Protein AF-0000000070464777 (afdb_homodimer)

InterPro domains:
  IPR001054 Adenylyl cycla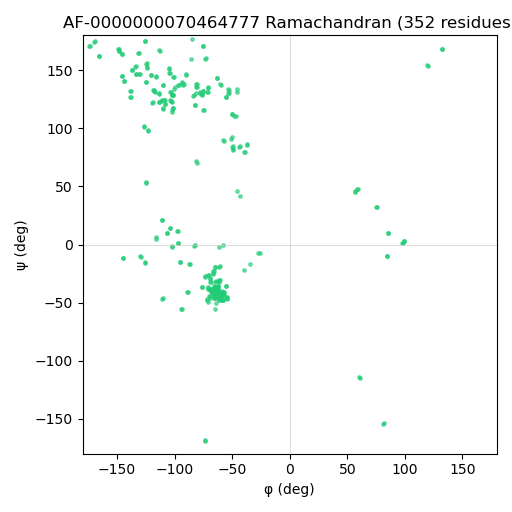se class-3/4/guanylyl cyclase [PF00211] (2-158)
  IPR001054 Adenylyl cyclase class-3/4/guanylyl cyclase [PS50125] (1-113)
  IPR001054 Adenylyl cyclase class-3/4/guanylyl cyclase [SM00044] (1-150)
  IPR001054 Adenylyl cyclase class-3/4/guanylyl cyclase [cd07302] (1-157)
  IPR018297 Adenylyl cyclase class-4/guanylyl cyclase, conserved site [PS00452] (90-113)
  IPR029787 Nucleotide cyclase [G3DSA:3.30.70.1230] (1-161)
  IPR029787 Nucleotide cyclase [SSF55073] (2-156)
  IPR050401 Cyclic nucleotide synthase [PTHR11920] (1-159)

Structure (mmCIF, N/CA/C/O backbone):
data_AF-0000000070464777-model_v1
#
loop_
_entity.id
_entity.type
_entity.pdbx_description
1 polymer 'Guanylate cyclase domain-containing protein'
#
loop_
_atom_site.group_PDB
_atom_site.id
_atom_site.type_symbol
_atom_site.label_atom_id
_atom_site.label_alt_id
_atom_site.label_comp_id
_atom_site.label_asym_id
_atom_site.label_entity_id
_atom_site.label_seq_id
_atom_site.pdbx_PDB_ins_code
_atom_site.Cartn_x
_atom_site.Cartn_y
_atom_site.Cartn_z
_atom_site.occupancy
_atom_site.B_iso_or_equiv
_atom_site.auth_seq_id
_atom_site.auth_comp_id
_atom_site.auth_asym_id
_atom_site.auth_atom_id
_atom_site.pdbx_PDB_model_num
ATOM 1 N N . MET A 1 1 ? 23.359 -1.418 -5.762 1 71.75 1 MET A N 1
ATOM 2 C CA . MET A 1 1 ? 22.484 -0.842 -6.781 1 71.75 1 MET A CA 1
ATOM 3 C C . MET A 1 1 ? 21.953 0.516 -6.336 1 71.75 1 MET A C 1
ATOM 5 O O . MET A 1 1 ? 21.547 0.683 -5.18 1 71.75 1 MET A O 1
ATOM 9 N N . THR A 1 2 ? 22.016 1.496 -7.207 1 77.44 2 THR A N 1
ATOM 10 C CA . THR A 1 2 ? 21.484 2.816 -6.906 1 77.44 2 THR A CA 1
ATOM 11 C C . THR A 1 2 ? 19.953 2.793 -6.93 1 77.44 2 THR A C 1
ATOM 13 O O . THR A 1 2 ? 19.359 1.883 -7.496 1 77.44 2 THR A O 1
ATOM 16 N N . PRO A 1 3 ? 19.25 3.721 -6.328 1 76.88 3 PRO A N 1
ATOM 17 C CA . PRO A 1 3 ? 17.797 3.777 -6.387 1 76.88 3 PRO A CA 1
ATOM 18 C C . PRO A 1 3 ? 17.266 3.805 -7.816 1 76.88 3 PRO A C 1
ATOM 20 O O . PRO A 1 3 ? 16.234 3.174 -8.117 1 76.88 3 PRO A O 1
ATOM 23 N N . ASN A 1 4 ? 18 4.461 -8.617 1 80.19 4 ASN A N 1
ATOM 24 C CA . ASN A 1 4 ? 17.594 4.527 -10.016 1 80.19 4 ASN A CA 1
ATOM 25 C C . ASN A 1 4 ? 17.703 3.162 -10.695 1 80.19 4 ASN A C 1
ATOM 27 O O . ASN A 1 4 ? 16.812 2.787 -11.477 1 80.19 4 ASN A O 1
ATOM 31 N N . GLU A 1 5 ? 18.734 2.473 -10.406 1 82.94 5 GLU A N 1
ATOM 32 C CA . GLU A 1 5 ? 18.922 1.134 -10.961 1 82.94 5 GLU A CA 1
ATOM 33 C C . GLU A 1 5 ? 17.844 0.179 -10.453 1 82.94 5 GLU A C 1
ATOM 35 O O . GLU A 1 5 ? 17.359 -0.667 -11.211 1 82.94 5 GLU A O 1
ATOM 40 N N . LEU A 1 6 ? 17.5 0.372 -9.273 1 82.31 6 LEU A N 1
ATOM 41 C CA . LEU A 1 6 ? 16.469 -0.466 -8.664 1 82.31 6 LEU A CA 1
ATOM 42 C C . LEU A 1 6 ? 15.117 -0.235 -9.328 1 82.31 6 LEU A C 1
ATOM 44 O O . LEU A 1 6 ? 14.398 -1.189 -9.617 1 82.31 6 LEU A O 1
ATOM 48 N N . ILE A 1 7 ? 14.836 1.004 -9.625 1 85.25 7 ILE A N 1
ATOM 49 C CA . ILE A 1 7 ? 13.547 1.348 -10.227 1 85.25 7 ILE A CA 1
ATOM 50 C C . ILE A 1 7 ? 13.477 0.781 -11.641 1 85.25 7 ILE A C 1
ATOM 52 O O . ILE A 1 7 ? 12.422 0.297 -12.07 1 85.25 7 ILE A O 1
ATOM 56 N N . LEU A 1 8 ? 14.617 0.869 -12.359 1 87.81 8 LEU A N 1
ATOM 57 C CA . LEU A 1 8 ? 14.656 0.323 -13.711 1 87.81 8 LEU A CA 1
ATOM 58 C C . LEU A 1 8 ? 14.445 -1.187 -13.695 1 87.81 8 LEU A C 1
ATOM 60 O O . LEU A 1 8 ? 13.719 -1.726 -14.523 1 87.81 8 LEU A O 1
ATOM 64 N N . MET A 1 9 ? 15.094 -1.783 -12.766 1 90.31 9 MET A N 1
ATOM 65 C CA . MET A 1 9 ? 14.938 -3.229 -12.625 1 90.31 9 MET A CA 1
ATOM 66 C C . MET A 1 9 ? 13.5 -3.59 -12.258 1 90.31 9 MET A C 1
ATOM 68 O O . MET A 1 9 ? 12.914 -4.496 -12.852 1 90.31 9 MET A O 1
ATOM 72 N N . LEU A 1 10 ? 12.969 -2.863 -11.359 1 91.06 10 LEU A N 1
ATOM 73 C CA . LEU A 1 10 ? 11.578 -3.084 -10.961 1 91.06 10 LEU A CA 1
ATOM 74 C C . LEU A 1 10 ? 10.633 -2.867 -12.141 1 91.06 10 LEU A C 1
ATOM 76 O O . LEU A 1 10 ? 9.695 -3.643 -12.344 1 91.06 10 LEU A O 1
ATOM 80 N N . GLY A 1 11 ? 10.922 -1.846 -12.844 1 91.75 11 GLY A N 1
ATOM 81 C CA . GLY A 1 11 ? 10.125 -1.579 -14.031 1 91.75 11 GLY A CA 1
ATOM 82 C C . GLY A 1 11 ? 10.133 -2.725 -15.023 1 91.75 11 GLY A C 1
ATOM 83 O O . GLY A 1 11 ? 9.086 -3.086 -15.57 1 91.75 11 GLY A O 1
ATOM 84 N N . ASP A 1 12 ? 11.273 -3.295 -15.211 1 92.12 12 ASP A N 1
ATOM 85 C CA . ASP A 1 12 ? 11.422 -4.43 -16.109 1 92.12 12 ASP A CA 1
ATOM 86 C C . ASP A 1 12 ? 10.617 -5.633 -15.625 1 92.12 12 ASP A C 1
ATOM 88 O O . ASP A 1 12 ? 9.945 -6.301 -16.406 1 92.12 12 ASP A O 1
ATOM 92 N N . ILE A 1 13 ? 10.719 -5.832 -14.43 1 94.06 13 ILE A N 1
ATOM 93 C CA . ILE A 1 13 ? 10.039 -6.965 -13.82 1 94.06 13 ILE A CA 1
ATOM 94 C C . ILE A 1 13 ? 8.523 -6.773 -13.914 1 94.06 13 ILE A C 1
ATOM 96 O O . ILE A 1 13 ? 7.805 -7.664 -14.367 1 94.06 13 ILE A O 1
ATOM 100 N N . VAL A 1 14 ? 8.078 -5.609 -13.586 1 94.62 14 VAL A N 1
ATOM 101 C CA . VAL A 1 14 ? 6.652 -5.316 -13.625 1 94.62 14 VAL A CA 1
ATOM 102 C C . VAL A 1 14 ? 6.152 -5.395 -15.07 1 94.62 14 VAL A C 1
ATOM 104 O O . VAL A 1 14 ? 5.055 -5.895 -15.32 1 94.62 14 VAL A O 1
ATOM 107 N N . HIS A 1 15 ? 6.922 -4.98 -15.945 1 93.94 15 HIS A N 1
ATOM 108 C CA . HIS A 1 15 ? 6.582 -5.066 -17.359 1 93.94 15 HIS A CA 1
ATOM 109 C C . HIS A 1 15 ? 6.312 -6.508 -17.781 1 93.94 15 HIS A C 1
ATOM 111 O O . HIS A 1 15 ? 5.332 -6.785 -18.469 1 93.94 15 HIS A O 1
ATOM 117 N N . ASN A 1 16 ? 7.094 -7.324 -17.344 1 94.25 16 ASN A N 1
ATOM 118 C CA . ASN A 1 16 ? 6.957 -8.727 -17.734 1 94.25 16 ASN A CA 1
ATOM 119 C C . ASN A 1 16 ? 5.801 -9.398 -17 1 94.25 16 ASN A C 1
ATOM 121 O O . ASN A 1 16 ? 5.125 -10.266 -17.547 1 94.25 16 ASN A O 1
ATOM 125 N N . PHE A 1 17 ? 5.625 -9.016 -15.734 1 96 17 PHE A N 1
ATOM 126 C CA . PHE A 1 17 ? 4.438 -9.492 -15.039 1 96 17 PHE A CA 1
ATOM 127 C C . PHE A 1 17 ? 3.172 -9.07 -15.766 1 96 17 PHE A C 1
ATOM 129 O O . PHE A 1 17 ? 2.256 -9.875 -15.953 1 96 17 PHE A O 1
ATOM 136 N N . ASP A 1 18 ? 3.184 -7.852 -16.203 1 95.12 18 ASP A N 1
ATOM 137 C CA . ASP A 1 18 ? 2.039 -7.316 -16.922 1 95.12 18 ASP A CA 1
ATOM 138 C C . ASP A 1 18 ? 1.759 -8.133 -18.188 1 95.12 18 ASP A C 1
ATOM 140 O O . ASP A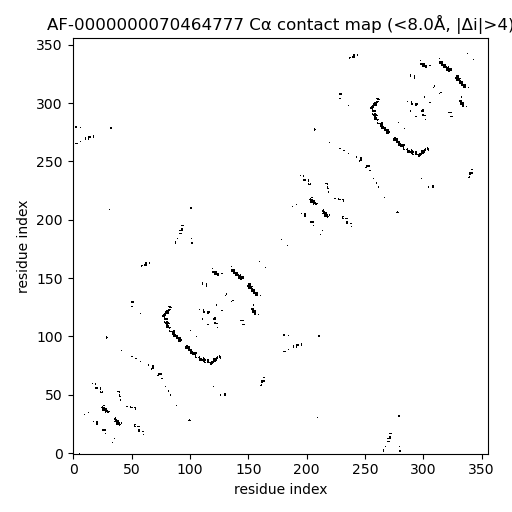 1 18 ? 0.602 -8.422 -18.5 1 95.12 18 ASP A O 1
ATOM 144 N N . LYS A 1 19 ? 2.717 -8.523 -18.844 1 94.06 19 LYS A N 1
ATOM 145 C CA . LYS A 1 19 ? 2.553 -9.336 -20.047 1 94.06 19 LYS A CA 1
ATOM 146 C C . LYS A 1 19 ? 1.921 -10.688 -19.703 1 94.06 19 LYS A C 1
ATOM 148 O O . LYS A 1 19 ? 1.051 -11.172 -20.438 1 94.06 19 LYS A O 1
ATOM 153 N N . LEU A 1 20 ? 2.32 -11.227 -18.594 1 94.75 20 LEU A N 1
ATOM 154 C CA . LEU A 1 20 ? 1.855 -12.547 -18.188 1 94.75 20 LEU A CA 1
ATOM 155 C C . LEU A 1 20 ? 0.385 -12.5 -17.781 1 94.75 20 LEU A C 1
ATOM 157 O O . LEU A 1 20 ? -0.299 -13.531 -17.797 1 94.75 20 LEU A O 1
ATOM 161 N N . THR A 1 21 ? -0.085 -11.297 -17.328 1 94.81 21 THR A N 1
ATOM 162 C CA . THR A 1 21 ? -1.466 -11.18 -16.875 1 94.81 21 THR A CA 1
ATOM 163 C C . THR A 1 21 ? -2.438 -11.516 -18.016 1 94.81 21 THR A C 1
ATOM 165 O O . THR A 1 21 ? -3.535 -12.016 -17.766 1 94.81 21 THR A O 1
ATOM 168 N N . GLU A 1 22 ? -2.066 -11.258 -19.188 1 93.06 22 GLU A N 1
ATOM 169 C CA . GLU A 1 22 ? -2.941 -11.5 -20.328 1 93.06 22 GLU A CA 1
ATOM 170 C C . GLU A 1 22 ? -3.188 -12.992 -20.531 1 93.06 22 GLU A C 1
ATOM 172 O O . GLU A 1 22 ? -4.305 -13.406 -20.844 1 93.06 22 GLU A O 1
ATOM 177 N N . LYS A 1 23 ? -2.189 -13.773 -20.312 1 94.06 23 LYS A N 1
ATOM 178 C CA . LYS A 1 23 ? -2.262 -15.219 -20.5 1 94.06 23 LYS A CA 1
ATOM 179 C C . LYS A 1 23 ? -3.248 -15.852 -19.531 1 94.06 23 LYS A C 1
ATOM 181 O O . LYS A 1 23 ? -3.953 -16.797 -19.891 1 94.06 23 LYS A O 1
ATOM 186 N N . TYR A 1 24 ? -3.381 -15.25 -18.312 1 94.31 24 TYR A N 1
ATOM 187 C CA . TYR A 1 24 ? -4.148 -15.906 -17.266 1 94.31 24 TYR A CA 1
ATOM 188 C C . TYR A 1 24 ? -5.375 -15.086 -16.891 1 94.31 24 TYR A C 1
ATOM 190 O O . TYR A 1 24 ? -6.07 -15.398 -15.922 1 94.31 24 TYR A O 1
ATOM 198 N N . PHE A 1 25 ? -5.609 -14.023 -17.594 1 92.94 25 PHE A N 1
ATOM 199 C CA . PHE A 1 25 ? -6.75 -13.156 -17.344 1 92.94 25 PHE A CA 1
ATOM 200 C C . PHE A 1 25 ? -6.707 -12.602 -15.93 1 92.94 25 PHE A C 1
ATOM 202 O O . PHE A 1 25 ? -7.695 -12.68 -15.203 1 92.94 25 PHE A O 1
ATOM 209 N N . ILE A 1 26 ? -5.551 -12.125 -15.609 1 94.5 26 ILE A N 1
ATOM 210 C CA . ILE A 1 26 ? -5.293 -11.469 -14.336 1 94.5 26 ILE A CA 1
ATOM 211 C C . ILE A 1 26 ? -5.391 -9.953 -14.5 1 94.5 26 ILE A C 1
ATOM 213 O O . ILE A 1 26 ? -4.941 -9.406 -15.508 1 94.5 26 ILE A O 1
ATOM 217 N N . ASP A 1 27 ? -6.012 -9.297 -13.562 1 93.12 27 ASP A N 1
ATOM 218 C CA . ASP A 1 27 ? -6.062 -7.84 -13.547 1 93.12 27 ASP A CA 1
ATOM 219 C C . ASP A 1 27 ? -5.059 -7.266 -12.555 1 93.12 27 ASP A C 1
ATOM 221 O O . ASP A 1 27 ? -5.145 -7.531 -11.352 1 93.12 27 ASP A O 1
ATOM 225 N N . LYS A 1 28 ? -4.152 -6.531 -13.117 1 94.88 28 LYS A N 1
ATOM 226 C CA . LYS A 1 28 ? -3.289 -5.789 -12.203 1 94.88 28 LYS A CA 1
ATOM 227 C C . LYS A 1 28 ? -4.047 -4.648 -11.539 1 94.88 28 LYS A C 1
ATOM 229 O O . LYS A 1 28 ? -4.734 -3.875 -12.211 1 94.88 28 LYS A O 1
ATOM 234 N N . ILE A 1 29 ? -3.932 -4.566 -10.297 1 93.94 29 ILE A N 1
ATOM 235 C CA . ILE A 1 29 ? -4.594 -3.484 -9.578 1 93.94 29 ILE A CA 1
ATOM 236 C C . ILE A 1 29 ? -3.627 -2.318 -9.391 1 93.94 29 ILE A C 1
ATOM 238 O O . ILE A 1 29 ? -3.924 -1.188 -9.781 1 93.94 29 ILE A O 1
ATOM 242 N N . LYS A 1 30 ? -2.459 -2.602 -8.789 1 93.44 30 LYS A N 1
ATOM 243 C CA . LYS A 1 30 ? -1.426 -1.586 -8.609 1 93.44 30 LYS A CA 1
ATOM 244 C C . LYS A 1 30 ? -0.15 -2.195 -8.031 1 93.44 30 LYS A C 1
ATOM 246 O O . LYS A 1 30 ? -0.131 -3.369 -7.656 1 93.44 30 LYS A O 1
ATOM 251 N N . THR A 1 31 ? 0.882 -1.382 -8.016 1 93 31 THR A N 1
ATOM 252 C CA . THR A 1 31 ? 2.08 -1.713 -7.254 1 93 31 THR A CA 1
ATOM 253 C C . THR A 1 31 ? 2.109 -0.945 -5.934 1 93 31 THR A C 1
ATOM 255 O O . THR A 1 31 ? 1.633 0.19 -5.859 1 93 31 THR A O 1
ATOM 258 N N . ILE A 1 32 ? 2.588 -1.556 -4.938 1 91.12 32 ILE A N 1
ATOM 259 C CA . ILE A 1 32 ? 2.797 -0.946 -3.631 1 91.12 32 ILE A CA 1
ATOM 260 C C . ILE A 1 32 ? 4.246 -1.15 -3.191 1 91.12 32 ILE A C 1
ATOM 262 O O . ILE A 1 32 ? 4.598 -2.209 -2.67 1 91.12 32 ILE A O 1
ATOM 266 N N . GLY A 1 33 ? 5.055 -0.111 -3.338 1 85.81 33 GLY A N 1
ATOM 267 C CA . GLY A 1 33 ? 6.48 -0.354 -3.205 1 85.81 33 GLY A CA 1
ATOM 268 C C . GLY A 1 33 ? 7.016 -1.34 -4.227 1 85.81 33 GLY A C 1
ATOM 269 O O . GLY A 1 33 ? 6.906 -1.113 -5.434 1 85.81 33 GLY A O 1
ATOM 270 N N . ASP A 1 34 ? 7.438 -2.428 -3.658 1 89.25 34 ASP A N 1
ATOM 271 C CA . ASP A 1 34 ? 7.969 -3.455 -4.551 1 89.25 34 ASP A CA 1
ATOM 272 C C . ASP A 1 34 ? 6.996 -4.621 -4.688 1 89.25 34 ASP A C 1
ATOM 274 O O . ASP A 1 34 ? 7.328 -5.648 -5.285 1 89.25 34 ASP A O 1
ATOM 278 N N . ALA A 1 35 ? 5.852 -4.395 -4.176 1 93.62 35 ALA A N 1
ATOM 279 C CA . ALA A 1 35 ? 4.848 -5.453 -4.25 1 93.62 35 ALA A CA 1
ATOM 280 C C . ALA A 1 35 ? 3.959 -5.277 -5.48 1 93.62 35 ALA A C 1
ATOM 282 O O . ALA A 1 35 ? 3.594 -4.152 -5.836 1 93.62 35 ALA A O 1
ATOM 283 N N . TYR A 1 36 ? 3.609 -6.348 -6.176 1 95.94 36 TYR A N 1
ATOM 284 C CA . TYR A 1 36 ? 2.693 -6.426 -7.309 1 95.94 36 TYR A CA 1
ATOM 285 C C . TYR A 1 36 ? 1.342 -6.984 -6.879 1 95.94 36 TYR A C 1
ATOM 287 O O . TYR A 1 36 ? 1.249 -8.125 -6.43 1 95.94 36 TYR A O 1
ATOM 295 N N . PHE A 1 37 ? 0.332 -6.133 -6.996 1 96.88 37 PHE A N 1
ATOM 296 C CA . PHE A 1 37 ? -0.999 -6.5 -6.527 1 96.88 37 PHE A CA 1
ATOM 297 C C . PHE A 1 37 ? -1.941 -6.734 -7.703 1 96.88 37 PHE A C 1
ATOM 299 O O . PHE A 1 37 ? -2.119 -5.855 -8.547 1 96.88 37 PHE A O 1
ATOM 306 N N . CYS A 1 38 ? -2.545 -7.965 -7.695 1 96.12 38 CYS A N 1
ATOM 307 C C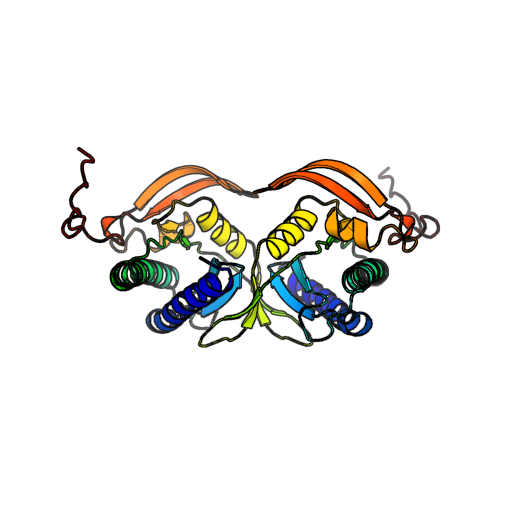A . CYS A 1 38 ? -3.391 -8.344 -8.82 1 96.12 38 CYS A CA 1
ATOM 308 C C . CYS A 1 38 ? -4.52 -9.266 -8.375 1 96.12 38 CYS A C 1
ATOM 310 O O . CYS A 1 38 ? -4.531 -9.727 -7.23 1 96.12 38 CYS A O 1
ATOM 312 N N . VAL A 1 39 ? -5.48 -9.422 -9.289 1 96 39 VAL A N 1
ATOM 313 C CA . VAL A 1 39 ? -6.652 -10.219 -8.953 1 96 39 VAL A CA 1
ATOM 314 C C . VAL A 1 39 ? -7.145 -10.969 -10.188 1 96 39 VAL A C 1
ATOM 316 O O . VAL A 1 39 ? -6.957 -10.508 -11.32 1 96 39 VAL A O 1
ATOM 319 N N . ALA A 1 40 ? -7.617 -12.094 -9.961 1 94.88 40 ALA A N 1
ATOM 320 C CA . ALA A 1 40 ? -8.445 -12.797 -10.938 1 94.88 40 ALA A CA 1
ATOM 321 C C . ALA A 1 40 ? -9.898 -12.875 -10.477 1 94.88 40 ALA A C 1
ATOM 323 O O . ALA A 1 40 ? -10.164 -13.094 -9.289 1 94.88 40 ALA A O 1
ATOM 324 N N . GLY A 1 41 ? -10.82 -12.633 -11.461 1 88.94 41 GLY A N 1
ATOM 325 C CA . GLY A 1 41 ? -12.227 -12.773 -11.133 1 88.94 41 GLY A CA 1
ATOM 326 C C . GLY A 1 41 ? -12.906 -11.461 -10.805 1 88.94 41 GLY A C 1
ATOM 327 O O . GLY A 1 41 ? -14.047 -11.438 -10.344 1 88.94 41 GLY A O 1
ATOM 328 N N . ALA A 1 42 ? -12.227 -10.297 -10.859 1 77.62 42 ALA A N 1
ATOM 329 C CA . ALA A 1 42 ? -12.828 -9 -10.562 1 77.62 42 ALA A CA 1
ATOM 330 C C . ALA A 1 42 ? -13.805 -8.586 -11.656 1 77.62 42 ALA A C 1
ATOM 332 O O . ALA A 1 42 ? -14.82 -7.945 -11.375 1 77.62 42 ALA A O 1
ATOM 333 N N . HIS A 1 43 ? -13.391 -8.672 -12.797 1 68.56 43 HIS A N 1
ATOM 334 C CA . HIS A 1 43 ? -14.32 -8.352 -13.875 1 68.56 43 HIS A CA 1
ATOM 335 C C . HIS A 1 43 ? -15.172 -9.562 -14.25 1 68.56 43 HIS A C 1
ATOM 337 O O . HIS A 1 43 ? -14.945 -10.664 -13.742 1 68.56 43 HIS A O 1
ATOM 343 N N . ALA A 1 44 ? -16.141 -9.406 -15.195 1 53.22 44 ALA A N 1
ATOM 344 C CA . ALA A 1 44 ? -17.234 -10.25 -15.656 1 53.22 44 ALA A CA 1
ATOM 345 C C . ALA A 1 44 ? -16.812 -11.711 -15.75 1 53.22 44 ALA A C 1
ATOM 347 O O . ALA A 1 44 ? -17.656 -12.602 -15.883 1 53.22 44 ALA A O 1
ATOM 348 N N . SER A 1 45 ? -15.484 -11.906 -15.867 1 53.19 45 SER A N 1
ATOM 349 C CA . SER A 1 45 ? -15.43 -13.344 -16.109 1 53.19 45 SER A CA 1
ATOM 350 C C . SER A 1 45 ? -15.547 -14.125 -14.797 1 53.19 45 SER A C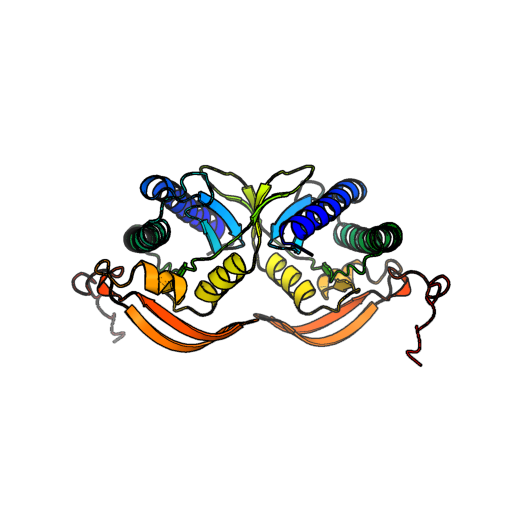 1
ATOM 352 O O . SER A 1 45 ? -14.641 -14.078 -13.961 1 53.19 45 SER A O 1
ATOM 354 N N . LYS A 1 46 ? -16.797 -14.07 -14.219 1 57.09 46 LYS A N 1
ATOM 355 C CA . LYS A 1 46 ? -17.203 -14.883 -13.086 1 57.09 46 LYS A CA 1
ATOM 356 C C . LYS A 1 46 ? -16.734 -16.328 -13.234 1 57.09 46 LYS A C 1
ATOM 358 O O . LYS A 1 46 ? -17.516 -17.266 -13.047 1 57.09 46 LYS A O 1
ATOM 363 N N . SER A 1 47 ? -15.414 -16.391 -13.727 1 65.06 47 SER A N 1
ATOM 364 C CA . SER A 1 47 ? -15.094 -17.797 -13.977 1 65.06 47 SER A CA 1
ATOM 365 C C . SER A 1 47 ? -14.672 -18.5 -12.688 1 65.06 47 SER A C 1
ATOM 367 O O . SER A 1 47 ? -14.031 -17.906 -11.828 1 65.06 47 SER A O 1
ATOM 369 N N . SER A 1 48 ? -15.203 -19.609 -12.375 1 81.81 48 SER A N 1
ATOM 370 C CA . SER A 1 48 ? -14.961 -20.484 -11.234 1 81.81 48 SER A CA 1
ATOM 371 C C . SER A 1 48 ? -13.508 -20.922 -11.172 1 81.81 48 SER A C 1
ATOM 373 O O . SER A 1 48 ? -13.055 -21.453 -10.156 1 81.81 48 SER A O 1
ATOM 375 N N . ASP A 1 49 ? -12.672 -20.484 -12.133 1 93.12 49 ASP A N 1
ATOM 376 C CA . ASP A 1 49 ? -11.312 -21 -12.172 1 93.12 49 ASP A CA 1
ATOM 377 C C . ASP A 1 49 ? -10.297 -19.922 -11.797 1 93.12 49 ASP A C 1
ATOM 379 O O . ASP A 1 49 ? -9.117 -20.016 -12.141 1 93.12 49 ASP A O 1
ATOM 383 N N . HIS A 1 50 ? -10.727 -18.906 -11.125 1 94.75 50 HIS A N 1
ATOM 384 C CA . HIS A 1 50 ? -9.859 -17.781 -10.797 1 94.75 50 HIS A CA 1
ATOM 385 C C . HIS A 1 50 ? -8.703 -18.219 -9.914 1 94.75 50 HIS A C 1
ATOM 387 O O . HIS A 1 50 ? -7.57 -17.75 -10.086 1 94.75 50 HIS A O 1
ATOM 393 N N . ALA A 1 51 ? -8.969 -19.141 -8.984 1 96.31 51 ALA A N 1
ATOM 394 C CA . ALA A 1 51 ? -7.918 -19.609 -8.086 1 96.31 51 ALA A CA 1
ATOM 395 C C . ALA A 1 51 ? -6.836 -20.359 -8.859 1 96.31 51 ALA A C 1
ATOM 397 O O . ALA A 1 51 ? -5.645 -20.141 -8.648 1 96.31 51 ALA A O 1
ATOM 398 N N . GLU A 1 52 ? -7.277 -21.172 -9.734 1 96.56 52 GLU A N 1
ATOM 399 C CA . GLU A 1 52 ? -6.344 -21.938 -10.555 1 96.56 52 GLU A CA 1
ATOM 400 C C . GLU A 1 52 ? -5.516 -21.016 -11.453 1 96.56 52 GLU A C 1
ATOM 402 O O . GLU A 1 52 ? -4.301 -21.188 -11.562 1 96.56 52 GLU A O 1
ATOM 407 N N . ARG A 1 53 ? -6.133 -20.078 -12.094 1 96.06 53 ARG A N 1
ATOM 408 C CA . ARG A 1 53 ? -5.453 -19.141 -12.977 1 96.06 53 ARG A CA 1
ATOM 409 C C . ARG A 1 53 ? -4.387 -18.359 -12.219 1 96.06 53 ARG A C 1
ATOM 411 O O . ARG A 1 53 ? -3.279 -18.156 -12.727 1 96.06 53 ARG A O 1
ATOM 418 N N . THR A 1 54 ? -4.703 -17.953 -11.023 1 97.25 54 THR A N 1
ATOM 419 C CA . THR A 1 54 ? -3.754 -17.172 -10.234 1 97.25 54 THR A CA 1
ATOM 420 C C . THR A 1 54 ? -2.566 -18.031 -9.812 1 97.25 54 THR A C 1
ATOM 422 O O . THR A 1 54 ? -1.428 -17.547 -9.789 1 97.25 54 THR A O 1
ATOM 425 N N . LEU A 1 55 ? -2.863 -19.25 -9.469 1 98.06 55 LEU A N 1
ATOM 426 C CA . LEU A 1 55 ? -1.787 -20.156 -9.094 1 98.06 55 LEU A CA 1
ATOM 427 C C . LEU A 1 55 ? -0.86 -20.406 -10.281 1 98.06 55 LEU A C 1
ATOM 429 O O . LEU A 1 55 ? 0.364 -20.359 -10.141 1 98.06 55 LEU A O 1
ATOM 433 N N . ARG A 1 56 ? -1.396 -20.625 -11.422 1 97.25 56 ARG A N 1
ATOM 434 C CA . ARG A 1 56 ? -0.604 -20.859 -12.625 1 97.25 56 ARG A CA 1
ATOM 435 C C . ARG A 1 56 ? 0.181 -19.609 -13.008 1 97.25 56 ARG A C 1
ATOM 437 O O . ARG A 1 56 ? 1.334 -19.703 -13.438 1 97.25 56 ARG A O 1
ATOM 444 N N . PHE A 1 57 ? -0.447 -18.516 -12.875 1 97.44 57 PHE A N 1
ATOM 445 C CA . PHE A 1 57 ? 0.231 -17.234 -13.047 1 97.44 57 PHE A CA 1
ATOM 446 C C . PHE A 1 57 ? 1.458 -17.141 -12.148 1 97.44 57 PHE A C 1
ATOM 448 O O . PHE A 1 57 ? 2.541 -16.766 -12.602 1 97.44 57 PHE A O 1
ATOM 455 N N . SER A 1 58 ? 1.322 -17.5 -10.914 1 98.25 58 SER A N 1
ATOM 456 C CA . SER A 1 58 ? 2.404 -17.469 -9.938 1 98.25 58 SER A CA 1
ATOM 457 C C . SER A 1 58 ? 3.557 -18.375 -10.359 1 98.25 58 SER A C 1
ATOM 459 O O . SER A 1 58 ? 4.727 -18 -10.234 1 98.25 58 SER A O 1
ATOM 461 N N . ILE A 1 59 ? 3.232 -19.516 -10.828 1 97.38 59 ILE A N 1
ATOM 462 C CA . ILE A 1 59 ? 4.234 -20.484 -11.281 1 97.38 59 ILE A CA 1
ATOM 463 C C . ILE A 1 59 ? 5.02 -19.891 -12.453 1 97.38 59 ILE A C 1
ATOM 465 O O . ILE A 1 59 ? 6.25 -19.969 -12.484 1 97.38 59 ILE A O 1
ATOM 469 N N . ASP A 1 60 ? 4.305 -19.234 -13.359 1 97.38 60 ASP A N 1
ATOM 470 C CA . ASP A 1 60 ? 4.957 -18.641 -14.531 1 97.38 60 ASP A CA 1
ATOM 471 C C . ASP A 1 60 ? 5.82 -17.453 -14.133 1 97.38 60 ASP A C 1
ATOM 473 O O . ASP A 1 60 ? 6.812 -17.141 -14.805 1 97.38 60 ASP A O 1
ATOM 477 N N . ILE A 1 61 ? 5.449 -16.797 -13.117 1 97.25 61 ILE A N 1
ATOM 478 C CA . ILE A 1 61 ? 6.273 -15.719 -12.594 1 97.25 61 ILE A CA 1
ATOM 479 C C . ILE A 1 61 ? 7.641 -16.266 -12.18 1 97.25 61 ILE A C 1
ATOM 481 O O . ILE A 1 61 ? 8.672 -15.672 -12.484 1 97.25 61 ILE A O 1
ATOM 485 N N . PHE A 1 62 ? 7.652 -17.359 -11.492 1 96.31 62 PHE A N 1
ATOM 486 C CA . PHE A 1 62 ? 8.914 -17.969 -11.07 1 96.31 62 PHE A CA 1
ATOM 487 C C . PHE A 1 62 ? 9.727 -18.406 -12.281 1 96.31 62 PHE A C 1
ATOM 489 O O . PHE A 1 62 ? 10.953 -18.266 -12.297 1 96.31 62 PHE A O 1
ATOM 496 N N . ALA A 1 63 ? 9.047 -18.938 -13.266 1 95.12 63 ALA A N 1
ATOM 497 C CA . ALA A 1 63 ? 9.742 -19.328 -14.492 1 95.12 63 ALA A CA 1
ATOM 498 C C . ALA A 1 63 ? 10.422 -18.125 -15.141 1 95.12 63 ALA A C 1
ATOM 500 O O . ALA A 1 63 ? 11.586 -18.203 -15.523 1 95.12 63 ALA A O 1
ATOM 501 N N . PHE A 1 64 ? 9.703 -17.047 -15.211 1 95.56 64 PHE A N 1
ATOM 502 C CA . PHE A 1 64 ? 10.242 -15.805 -15.766 1 95.56 64 PHE A CA 1
ATOM 503 C C . PHE A 1 64 ? 11.438 -15.328 -14.945 1 95.56 64 PHE A C 1
ATOM 505 O O . PHE A 1 64 ? 12.477 -14.977 -15.508 1 95.56 64 PHE A O 1
ATOM 512 N N . LEU A 1 65 ? 11.297 -15.297 -13.625 1 95 65 LEU A N 1
ATOM 513 C CA . LEU A 1 65 ? 12.344 -14.766 -12.766 1 95 65 LEU A CA 1
ATOM 514 C C . LEU A 1 65 ? 13.602 -15.625 -12.844 1 95 65 LEU A C 1
ATOM 516 O O . LEU A 1 65 ? 14.719 -15.102 -12.758 1 95 65 LEU A O 1
ATOM 520 N N . ASN A 1 66 ? 13.406 -16.891 -12.953 1 93.31 66 ASN A N 1
ATOM 521 C CA . ASN A 1 66 ? 14.555 -17.781 -13.125 1 93.31 66 ASN A CA 1
ATOM 522 C C . ASN A 1 66 ? 15.352 -17.438 -14.375 1 93.31 66 ASN A C 1
ATOM 524 O O . ASN A 1 66 ? 16.578 -17.328 -14.32 1 93.31 66 ASN A O 1
ATOM 528 N N . SER A 1 67 ? 14.664 -17.25 -15.469 1 94.31 67 SER A N 1
ATOM 529 C CA . SER A 1 67 ? 15.305 -16.859 -16.719 1 94.31 67 SER A CA 1
ATOM 530 C C . SER A 1 67 ? 15.93 -15.477 -16.609 1 94.31 67 SER A C 1
ATOM 532 O O . SER A 1 67 ? 17.047 -15.25 -17.094 1 94.31 67 SER A O 1
ATOM 534 N N . PHE A 1 68 ? 15.195 -14.578 -16 1 93.25 68 PHE A N 1
ATOM 535 C CA . PHE A 1 68 ? 15.648 -13.203 -15.812 1 93.25 68 PHE A CA 1
ATOM 536 C C . PHE A 1 68 ? 16.938 -13.164 -15.008 1 93.25 68 PHE A C 1
ATOM 538 O O . PHE A 1 68 ? 17.891 -12.461 -15.383 1 93.25 68 PHE A O 1
ATOM 545 N N . ASN A 1 69 ? 16.953 -13.867 -13.961 1 93.56 69 ASN A N 1
ATOM 546 C CA . ASN A 1 69 ? 18.125 -13.914 -13.086 1 93.56 69 ASN A CA 1
ATOM 547 C C . ASN A 1 69 ? 19.344 -14.477 -13.812 1 93.56 69 ASN A C 1
ATOM 549 O O . ASN A 1 69 ? 20.453 -13.977 -13.648 1 93.56 69 ASN A O 1
ATOM 553 N N . LYS A 1 70 ? 19.141 -15.484 -14.555 1 92.81 70 LYS A N 1
ATOM 554 C CA . LYS A 1 70 ? 20.234 -16.094 -15.32 1 92.81 70 LYS A CA 1
ATOM 555 C C . LYS A 1 70 ? 20.781 -15.117 -16.359 1 92.81 70 LYS A C 1
ATOM 557 O O . LYS A 1 70 ? 22 -14.938 -16.469 1 92.81 70 LYS A O 1
ATOM 562 N N . GLN A 1 71 ? 19.938 -14.477 -17.031 1 93.06 71 GLN A N 1
ATOM 563 C CA . GLN A 1 71 ? 20.312 -13.57 -18.109 1 93.06 71 GLN A CA 1
ATOM 564 C C . GLN A 1 71 ? 21 -12.32 -17.578 1 93.06 71 GLN A C 1
ATOM 566 O O . GLN A 1 71 ? 21.969 -11.828 -18.172 1 93.06 71 GLN A O 1
ATOM 571 N N . LYS A 1 72 ? 20.516 -11.852 -16.453 1 91.31 72 LYS A N 1
ATOM 572 C CA . LYS A 1 72 ? 21 -10.586 -15.938 1 91.31 72 LYS A CA 1
ATOM 573 C C . LYS A 1 72 ? 22 -10.805 -14.797 1 91.31 72 LYS A C 1
ATOM 575 O O . LYS A 1 72 ? 22.5 -9.844 -14.219 1 91.31 72 LYS A O 1
ATOM 580 N N . GLU A 1 73 ? 22.219 -12.07 -14.445 1 91.19 73 GLU A N 1
ATOM 581 C CA . GLU A 1 73 ? 23.109 -12.438 -13.352 1 91.19 73 GLU A CA 1
ATOM 582 C C . GLU A 1 73 ? 22.688 -11.773 -12.047 1 91.19 73 GLU A C 1
ATOM 584 O O . GLU A 1 73 ? 23.5 -11.141 -11.367 1 91.19 73 GLU A O 1
ATOM 589 N N . LYS A 1 74 ? 21.438 -11.875 -11.859 1 91.06 74 LYS A N 1
ATOM 590 C CA . LYS A 1 74 ? 20.859 -11.352 -10.633 1 91.06 74 LYS A CA 1
ATOM 591 C C . LYS A 1 74 ? 20.312 -12.484 -9.766 1 91.06 74 LYS A C 1
ATOM 593 O O . LYS A 1 74 ? 20.328 -13.648 -10.172 1 91.06 74 LYS A O 1
ATOM 598 N N . ARG A 1 75 ? 20.031 -12.117 -8.562 1 89.5 75 ARG A N 1
ATOM 599 C CA . ARG A 1 75 ? 19.453 -13.078 -7.629 1 89.5 75 ARG A CA 1
ATOM 600 C C . ARG A 1 75 ? 18.141 -12.547 -7.035 1 89.5 75 ARG A C 1
ATOM 602 O O . ARG A 1 75 ? 17.953 -12.562 -5.816 1 89.5 75 ARG A O 1
ATOM 609 N N . ILE A 1 76 ? 17.266 -12.156 -7.922 1 90.88 76 ILE A N 1
ATOM 610 C CA . ILE A 1 76 ? 15.969 -11.609 -7.512 1 90.88 76 ILE A CA 1
ATOM 611 C C . ILE A 1 76 ? 15.047 -12.742 -7.078 1 90.88 76 ILE A C 1
ATOM 613 O O . ILE A 1 76 ? 14.969 -13.781 -7.742 1 90.88 76 ILE A O 1
ATOM 617 N N . ASN A 1 77 ? 14.477 -12.555 -5.922 1 92.19 77 ASN A N 1
ATOM 618 C CA . ASN A 1 77 ? 13.516 -13.523 -5.398 1 92.19 77 ASN A CA 1
ATOM 619 C C . ASN A 1 77 ? 12.18 -12.867 -5.062 1 92.19 77 ASN A C 1
ATOM 621 O O . ASN A 1 77 ? 12.109 -11.641 -4.906 1 92.19 77 ASN A O 1
ATOM 625 N N . VAL A 1 78 ? 11.117 -13.695 -5.066 1 95.31 78 VAL A N 1
ATOM 626 C CA . VAL A 1 78 ? 9.805 -13.156 -4.734 1 95.31 78 VAL A CA 1
ATOM 627 C C . VAL A 1 78 ? 9.102 -14.07 -3.738 1 95.31 78 VAL A C 1
ATOM 629 O O . VAL A 1 78 ? 9.398 -15.266 -3.668 1 95.31 78 VAL A O 1
ATOM 632 N N . ARG A 1 79 ? 8.336 -13.5 -2.891 1 97.31 79 ARG A N 1
ATOM 633 C CA . ARG A 1 79 ? 7.344 -14.18 -2.064 1 97.31 79 ARG A CA 1
ATOM 634 C C . ARG A 1 79 ? 5.938 -13.961 -2.611 1 97.31 79 ARG A C 1
ATOM 636 O O . ARG A 1 79 ? 5.508 -12.82 -2.789 1 97.31 79 ARG A O 1
ATOM 643 N N . ILE A 1 80 ? 5.258 -15.047 -2.893 1 98.38 80 ILE A N 1
ATOM 644 C CA . ILE A 1 80 ? 3.924 -14.891 -3.463 1 98.38 80 ILE A CA 1
ATOM 645 C C . ILE A 1 80 ? 2.877 -15.391 -2.471 1 98.38 80 ILE A C 1
ATOM 647 O O . ILE A 1 80 ? 3.033 -16.469 -1.888 1 98.38 80 ILE A O 1
ATOM 651 N N . GLY A 1 81 ? 1.862 -14.578 -2.219 1 98.62 81 GLY A N 1
ATOM 652 C CA . GLY A 1 81 ? 0.713 -14.93 -1.398 1 98.62 81 GLY A CA 1
ATOM 653 C C . GLY A 1 81 ? -0.597 -14.898 -2.162 1 98.62 81 GLY A C 1
ATOM 654 O O . GLY A 1 81 ? -0.865 -13.945 -2.904 1 98.62 81 GLY A O 1
ATOM 655 N N . LEU A 1 82 ? -1.406 -15.945 -2.01 1 98.69 82 LEU A N 1
ATOM 656 C CA . LEU A 1 82 ? -2.689 -16.031 -2.699 1 98.69 82 LEU A CA 1
ATOM 657 C C . LEU A 1 82 ? -3.826 -16.25 -1.708 1 98.69 82 LEU A C 1
ATOM 659 O O . LEU A 1 82 ? -3.68 -17.016 -0.753 1 98.69 82 LEU A O 1
ATOM 663 N N . HIS A 1 83 ? -4.887 -15.609 -1.948 1 98.06 83 HIS A N 1
ATOM 664 C CA . HIS A 1 83 ? -6.109 -15.797 -1.177 1 98.06 83 HIS A CA 1
ATOM 665 C C . HIS A 1 83 ? -7.344 -15.68 -2.064 1 98.06 83 HIS A C 1
ATOM 667 O O . HIS A 1 83 ? -7.367 -14.883 -3.008 1 98.06 83 HIS A O 1
ATOM 673 N N . THR A 1 84 ? -8.297 -16.531 -1.781 1 97 84 THR A N 1
ATOM 674 C CA . THR A 1 84 ? -9.602 -16.469 -2.439 1 97 84 THR A CA 1
ATOM 675 C C . THR A 1 84 ? -10.672 -15.969 -1.47 1 97 84 THR A C 1
ATOM 677 O O . THR A 1 84 ? -10.875 -16.562 -0.406 1 97 84 THR A O 1
ATOM 680 N N . GLY A 1 85 ? -11.281 -14.914 -1.812 1 94.69 85 GLY A N 1
ATOM 681 C CA . GLY A 1 85 ? -12.336 -14.359 -0.977 1 94.69 85 GLY A CA 1
ATOM 682 C C . GLY A 1 85 ? -13.109 -13.242 -1.654 1 94.69 85 GLY A C 1
ATOM 683 O O . GLY A 1 85 ? -12.789 -12.852 -2.775 1 94.69 85 GLY A O 1
ATOM 684 N N . GLU A 1 86 ? -14.195 -12.742 -0.997 1 91.19 86 GLU A N 1
ATOM 685 C CA . GLU A 1 86 ? -15.039 -11.672 -1.525 1 91.19 86 GLU A CA 1
ATOM 686 C C . GLU A 1 86 ? -14.406 -10.305 -1.286 1 91.19 86 GLU A C 1
ATOM 688 O O . GLU A 1 86 ? -13.781 -10.078 -0.25 1 91.19 86 GLU A O 1
ATOM 693 N N . CYS A 1 87 ? -14.516 -9.484 -2.32 1 90.69 87 CYS A N 1
ATOM 694 C CA . CYS A 1 87 ? -14.047 -8.109 -2.195 1 90.69 87 CYS A CA 1
ATOM 695 C C . CYS A 1 87 ? -14.922 -7.156 -2.996 1 90.69 87 CYS A C 1
ATOM 697 O O . CYS A 1 87 ? -15.805 -7.594 -3.742 1 90.69 87 CYS A O 1
ATOM 699 N N . VAL A 1 88 ? -14.844 -5.914 -2.748 1 89 88 VAL A N 1
ATOM 700 C CA . VAL A 1 88 ? -15.594 -4.871 -3.439 1 89 88 VAL A CA 1
ATOM 701 C C . VAL A 1 88 ? -14.648 -4.016 -4.273 1 89 88 VAL A C 1
ATOM 703 O O . VAL A 1 88 ? -13.617 -3.557 -3.775 1 89 88 VAL A O 1
ATOM 706 N N . GLY A 1 89 ? -14.961 -3.951 -5.578 1 90.19 89 GLY A N 1
ATOM 707 C CA . GLY A 1 89 ? -14.227 -3.055 -6.457 1 90.19 89 GLY A CA 1
ATOM 708 C C . GLY A 1 89 ? -14.844 -1.673 -6.551 1 90.19 89 GLY A C 1
ATOM 709 O O . GLY A 1 89 ? -16.062 -1.527 -6.48 1 90.19 89 GLY A O 1
ATOM 710 N N . GLY A 1 90 ? -13.984 -0.646 -6.711 1 87.88 90 GLY A N 1
ATOM 711 C CA . GLY A 1 90 ? -14.453 0.72 -6.875 1 87.88 90 GLY A CA 1
ATOM 712 C C . GLY A 1 90 ? -13.383 1.666 -7.375 1 87.88 90 GLY A C 1
ATOM 713 O O . GLY A 1 90 ? -12.195 1.317 -7.391 1 87.88 90 GLY A O 1
ATOM 714 N N . VAL A 1 91 ? -13.859 2.77 -7.859 1 89.62 91 VAL A N 1
ATOM 715 C CA . VAL A 1 91 ? -12.953 3.818 -8.328 1 89.62 91 VAL A CA 1
ATOM 716 C C . VAL A 1 91 ? -12.898 4.945 -7.297 1 89.62 91 VAL A C 1
ATOM 718 O O . VAL A 1 91 ? -13.93 5.43 -6.836 1 89.62 91 VAL A O 1
ATOM 721 N N . ILE A 1 92 ? -11.68 5.254 -6.848 1 87.12 92 ILE A N 1
ATOM 722 C CA . ILE A 1 92 ? -11.5 6.305 -5.852 1 87.12 92 ILE A CA 1
ATOM 723 C C . ILE A 1 92 ? -10.602 7.402 -6.418 1 87.12 92 ILE A C 1
ATOM 725 O O . ILE A 1 92 ? -9.688 7.121 -7.199 1 87.12 92 ILE A O 1
ATOM 729 N N . GLY A 1 93 ? -10.875 8.656 -6.016 1 83.44 93 GLY A N 1
ATOM 730 C CA . GLY A 1 93 ? -10.078 9.797 -6.434 1 83.44 93 GLY A CA 1
ATOM 731 C C . GLY A 1 93 ? -10.867 10.836 -7.203 1 83.44 93 GLY A C 1
ATOM 732 O O . GLY A 1 93 ? -11.93 10.531 -7.754 1 83.44 93 GLY A O 1
ATOM 733 N N . PHE A 1 94 ? -10.391 12.039 -7.152 1 79.56 94 PHE A N 1
ATOM 734 C CA . PHE A 1 94 ? -11.008 13.141 -7.895 1 79.56 94 PHE A CA 1
ATOM 735 C C . PHE A 1 94 ? -10.102 13.602 -9.023 1 79.56 94 PHE A C 1
ATOM 737 O O . PHE A 1 94 ? -10.539 13.719 -10.172 1 79.56 94 PHE A O 1
ATOM 744 N N . LYS A 1 95 ? -8.859 13.797 -8.766 1 76.38 95 LYS A N 1
ATOM 745 C CA . LYS A 1 95 ? -7.902 14.227 -9.773 1 76.38 95 LYS A CA 1
ATOM 746 C C . LYS A 1 95 ? -7.297 13.031 -10.5 1 76.38 95 LYS A C 1
ATOM 748 O O . LYS A 1 95 ? -7.184 13.039 -11.734 1 76.38 95 LYS A O 1
ATOM 753 N N . LYS A 1 96 ? -6.996 12 -9.742 1 80.44 96 LYS A N 1
ATOM 754 C CA . LYS A 1 96 ? -6.453 10.75 -10.266 1 80.44 96 LYS A CA 1
ATOM 755 C C . LYS A 1 96 ? -7.324 9.562 -9.875 1 80.44 96 LYS A C 1
ATOM 757 O O . LYS A 1 96 ? -7.246 9.078 -8.742 1 80.44 96 LYS A O 1
ATOM 762 N N . PHE A 1 97 ? -8.203 9.172 -10.914 1 84.12 97 PHE A N 1
ATOM 763 C CA . PHE A 1 97 ? -9.062 8.023 -10.641 1 84.12 97 PHE A CA 1
ATOM 764 C C . PHE A 1 97 ? -8.273 6.723 -10.711 1 84.12 97 PHE A C 1
ATOM 766 O O . PHE A 1 97 ? -7.445 6.539 -11.602 1 84.12 97 PHE A O 1
ATOM 773 N N . ALA A 1 98 ? -8.469 5.973 -9.742 1 86.62 98 ALA A N 1
ATOM 774 C CA . ALA A 1 98 ? -7.828 4.66 -9.727 1 86.62 98 ALA A CA 1
ATOM 775 C C . ALA A 1 98 ? -8.789 3.586 -9.234 1 86.62 98 ALA A C 1
ATOM 777 O O . ALA A 1 98 ? -9.453 3.76 -8.211 1 86.62 98 ALA A O 1
ATOM 778 N N . TYR A 1 99 ? -8.906 2.543 -10.07 1 89.88 99 TYR A N 1
ATOM 779 C CA . TYR A 1 99 ? -9.648 1.37 -9.617 1 89.88 99 TYR A CA 1
ATOM 780 C C . TYR A 1 99 ? -8.875 0.613 -8.547 1 89.88 99 TYR A C 1
ATOM 782 O O . TYR A 1 99 ? -7.664 0.416 -8.664 1 89.88 99 TYR A O 1
ATOM 790 N N . ASP A 1 100 ? -9.594 0.222 -7.508 1 92.31 100 ASP A N 1
ATOM 791 C CA . ASP A 1 100 ? -8.969 -0.518 -6.418 1 92.31 100 ASP A CA 1
ATOM 792 C C . ASP A 1 100 ? -9.953 -1.487 -5.77 1 92.31 100 ASP A C 1
ATOM 794 O O . ASP A 1 100 ? -11.125 -1.532 -6.148 1 92.31 100 ASP A O 1
ATOM 798 N N . LEU A 1 101 ? -9.406 -2.32 -4.969 1 92 101 LEU A N 1
ATOM 799 C CA . LEU A 1 101 ? -10.195 -3.336 -4.281 1 92 101 LEU A CA 1
ATOM 800 C C . LEU A 1 101 ? -10.164 -3.119 -2.771 1 92 101 LEU A C 1
ATOM 802 O O . LEU A 1 101 ? -9.125 -2.746 -2.217 1 92 101 LEU A O 1
ATOM 806 N N . TRP A 1 102 ? -11.336 -3.434 -2.195 1 89.94 102 TRP A N 1
ATOM 807 C CA . TRP A 1 102 ? -11.438 -3.33 -0.744 1 89.94 102 TRP A CA 1
ATOM 808 C C . TRP A 1 102 ? -12.109 -4.566 -0.157 1 89.94 102 TRP A C 1
ATOM 810 O O . TRP A 1 102 ? -12.938 -5.199 -0.815 1 89.94 102 TRP A O 1
ATOM 820 N N . GLY A 1 103 ? -11.742 -4.805 1.112 1 88.06 103 GLY A N 1
ATOM 821 C CA . GLY A 1 103 ? -12.289 -5.949 1.823 1 88.06 103 GLY A CA 1
ATOM 822 C C . GLY A 1 103 ? -11.234 -6.766 2.541 1 88.06 103 GLY A C 1
ATOM 823 O O . GLY A 1 103 ? -10.039 -6.641 2.25 1 88.06 103 GLY A O 1
ATOM 824 N N . ASP A 1 104 ? -11.68 -7.648 3.377 1 90.25 104 ASP A N 1
ATOM 825 C CA . ASP A 1 104 ? -10.781 -8.453 4.191 1 90.25 104 ASP A CA 1
ATOM 826 C C . ASP A 1 104 ? -9.969 -9.414 3.322 1 90.25 104 ASP A C 1
ATOM 828 O O . ASP A 1 104 ? -8.859 -9.805 3.691 1 90.25 104 ASP A O 1
ATOM 832 N N . ALA A 1 105 ? -10.508 -9.719 2.227 1 93.12 105 ALA A N 1
ATOM 833 C CA . ALA A 1 105 ? -9.828 -10.664 1.339 1 93.12 105 ALA A CA 1
ATOM 834 C C . ALA A 1 105 ? -8.484 -10.109 0.867 1 93.12 105 ALA A C 1
ATOM 836 O O . ALA A 1 105 ? -7.504 -10.844 0.77 1 93.12 105 ALA A O 1
ATOM 837 N N . ILE A 1 106 ? -8.414 -8.891 0.603 1 93.25 106 ILE A N 1
ATOM 838 C CA . ILE A 1 106 ? -7.191 -8.289 0.076 1 93.25 106 ILE A CA 1
ATOM 839 C C . ILE A 1 106 ? -6.125 -8.25 1.169 1 93.25 106 ILE A C 1
ATOM 841 O O . ILE A 1 106 ? -4.941 -8.453 0.897 1 93.25 106 ILE A O 1
ATOM 845 N N . ASN A 1 107 ? -6.559 -7.969 2.391 1 92.69 107 ASN A N 1
ATOM 846 C CA . ASN A 1 107 ? -5.633 -8 3.52 1 92.69 107 ASN A CA 1
ATOM 847 C C . ASN A 1 107 ? -5.082 -9.406 3.752 1 92.69 107 ASN A C 1
ATOM 849 O O . ASN A 1 107 ? -3.893 -9.57 4.035 1 92.69 107 ASN A O 1
ATOM 853 N N . THR A 1 108 ? -5.941 -10.32 3.637 1 96.38 108 THR A N 1
ATOM 854 C CA . THR A 1 108 ? -5.523 -11.703 3.826 1 96.38 108 THR A CA 1
ATOM 855 C C . THR A 1 108 ? -4.504 -12.109 2.768 1 96.38 108 THR A C 1
ATOM 857 O O . THR A 1 108 ? -3.506 -12.766 3.078 1 96.38 108 THR A O 1
ATOM 860 N N . ALA A 1 109 ? -4.781 -11.703 1.583 1 97.38 109 ALA A N 1
ATOM 861 C CA . ALA A 1 109 ? -3.826 -11.977 0.514 1 97.38 109 ALA A CA 1
ATOM 862 C C . ALA A 1 109 ? -2.459 -11.375 0.833 1 97.38 109 ALA A C 1
ATOM 864 O O . ALA A 1 109 ? -1.431 -12.039 0.671 1 97.38 109 ALA A O 1
ATOM 865 N N . SER A 1 110 ? -2.475 -10.164 1.22 1 96 110 SER A N 1
ATOM 866 C CA . SER A 1 110 ? -1.24 -9.484 1.604 1 96 110 SER A CA 1
ATOM 867 C C . SER A 1 110 ? -0.529 -10.234 2.729 1 96 110 SER A C 1
ATOM 869 O O . SER A 1 110 ? 0.697 -10.359 2.719 1 96 110 SER A O 1
ATOM 871 N N . ARG A 1 111 ? -1.254 -10.734 3.703 1 97 111 ARG A N 1
ATOM 872 C CA . ARG A 1 111 ? -0.67 -11.453 4.828 1 97 111 ARG A CA 1
ATOM 873 C C . ARG A 1 111 ? -0.103 -12.797 4.375 1 97 111 ARG A C 1
ATOM 875 O O . ARG A 1 111 ? 0.892 -13.273 4.93 1 97 111 ARG A O 1
ATOM 882 N N . MET A 1 112 ? -0.765 -13.359 3.363 1 97.88 112 MET A N 1
ATOM 883 C CA . MET A 1 112 ? -0.208 -14.586 2.803 1 97.88 112 MET A CA 1
ATOM 884 C C . MET A 1 112 ? 1.176 -14.336 2.213 1 97.88 112 MET A C 1
ATOM 886 O O . MET A 1 112 ? 2.057 -15.195 2.297 1 97.88 112 MET A O 1
ATOM 890 N N . GLU A 1 113 ? 1.327 -13.203 1.652 1 97.69 113 GLU A N 1
ATOM 891 C CA . GLU A 1 113 ? 2.627 -12.828 1.107 1 97.69 113 GLU A CA 1
ATOM 892 C C . GLU A 1 113 ? 3.629 -12.531 2.221 1 97.69 113 GLU A C 1
ATOM 894 O O . GLU A 1 113 ? 4.723 -13.102 2.246 1 97.69 113 GLU A O 1
ATOM 899 N N . SER A 1 114 ? 3.227 -11.734 3.229 1 94.81 114 SER A N 1
ATOM 900 C CA . SER A 1 114 ? 4.168 -11.234 4.223 1 94.81 114 SER A CA 1
ATOM 901 C C . SER A 1 114 ? 4.586 -12.328 5.195 1 94.81 114 SER A C 1
ATOM 903 O O . SER A 1 114 ? 5.672 -12.273 5.773 1 94.81 114 SER A O 1
ATOM 905 N N . THR A 1 115 ? 3.764 -13.297 5.406 1 96.81 115 THR A N 1
ATOM 906 C CA . THR A 1 115 ? 4.09 -14.406 6.297 1 96.81 115 THR A CA 1
ATOM 907 C C . THR A 1 115 ? 4.602 -15.602 5.504 1 96.81 115 THR A C 1
ATOM 909 O O . THR A 1 115 ? 4.824 -16.672 6.07 1 96.81 115 THR A O 1
ATOM 912 N N . GLY A 1 116 ? 4.684 -15.414 4.188 1 96.88 116 GLY A N 1
ATOM 913 C CA . GLY A 1 116 ? 5.16 -16.5 3.332 1 96.88 116 GLY A CA 1
ATOM 914 C C . GLY A 1 116 ? 6.652 -16.719 3.438 1 96.88 116 GLY A C 1
ATOM 915 O O . GLY A 1 116 ? 7.285 -16.297 4.402 1 96.88 116 GLY A O 1
ATOM 916 N N . VAL A 1 117 ? 7.188 -17.516 2.531 1 95.56 117 VAL A N 1
ATOM 917 C CA . VAL A 1 117 ? 8.602 -17.891 2.471 1 95.56 117 VAL A CA 1
ATOM 918 C C . VAL A 1 117 ? 9.203 -17.391 1.156 1 95.56 117 VAL A C 1
ATOM 920 O O . VAL A 1 117 ? 8.609 -17.578 0.089 1 95.56 117 VAL A O 1
ATOM 923 N N . PRO A 1 118 ? 10.375 -16.734 1.255 1 95.38 118 PRO A N 1
ATOM 924 C CA . PRO A 1 118 ? 11 -16.312 -0.001 1 95.38 118 PRO A CA 1
ATOM 925 C C . PRO A 1 118 ? 11.172 -17.469 -0.985 1 95.38 118 PRO A C 1
ATOM 927 O O . PRO A 1 118 ? 11.656 -18.547 -0.606 1 95.38 118 PRO A O 1
ATOM 930 N N . GLY A 1 119 ? 10.742 -17.25 -2.236 1 95.5 119 GLY A N 1
ATOM 931 C CA . GLY A 1 119 ? 10.891 -18.266 -3.277 1 95.5 119 GLY A CA 1
ATOM 932 C C . GLY A 1 119 ? 9.766 -19.281 -3.297 1 95.5 119 GLY A C 1
ATOM 933 O O . GLY A 1 119 ? 9.844 -20.281 -3.996 1 95.5 119 GLY A O 1
ATOM 934 N N . ARG A 1 120 ? 8.742 -18.953 -2.52 1 97.12 120 ARG A N 1
ATOM 935 C CA . ARG A 1 120 ? 7.637 -19.906 -2.439 1 97.12 120 ARG A CA 1
ATOM 936 C C . ARG A 1 120 ? 6.297 -19.203 -2.645 1 97.12 120 ARG A C 1
ATOM 938 O O . ARG A 1 120 ? 6.238 -17.969 -2.67 1 97.12 120 ARG A O 1
ATOM 945 N N . VAL A 1 121 ? 5.312 -20.047 -2.896 1 98.31 121 VAL A N 1
ATOM 946 C CA . VAL A 1 121 ? 3.93 -19.594 -2.992 1 98.31 121 VAL A CA 1
ATOM 947 C C . VAL A 1 121 ? 3.135 -20.094 -1.788 1 98.31 121 VAL A C 1
ATOM 949 O O . VAL A 1 121 ? 2.98 -21.297 -1.593 1 98.31 121 VAL A O 1
ATOM 952 N N . GLN A 1 122 ? 2.658 -19.172 -1.002 1 98.62 122 GLN A N 1
ATOM 953 C CA . GLN A 1 122 ? 1.791 -19.516 0.121 1 98.62 122 GLN A CA 1
ATOM 954 C C . GLN A 1 122 ? 0.331 -19.203 -0.195 1 98.62 122 GLN A C 1
ATOM 956 O O . GLN A 1 122 ? 0.016 -18.109 -0.675 1 98.62 122 GLN A O 1
ATOM 961 N N . VAL A 1 123 ? -0.533 -20.219 0.08 1 98.69 123 VAL A N 1
ATOM 962 C CA . VAL A 1 123 ? -1.945 -19.984 -0.211 1 98.69 123 VAL A CA 1
ATOM 963 C C . VAL A 1 123 ? -2.773 -20.203 1.055 1 98.69 123 VAL A C 1
ATOM 965 O O . VAL A 1 123 ? -2.373 -20.953 1.947 1 98.69 123 VAL A O 1
ATOM 968 N N . SER A 1 124 ? -3.867 -19.531 1.104 1 98.12 124 SER A N 1
ATOM 969 C CA . SER A 1 124 ? -4.82 -19.719 2.193 1 98.12 124 SER A CA 1
ATOM 970 C C . SER A 1 124 ? -5.605 -21.016 2.029 1 98.12 124 SER A C 1
ATOM 972 O O . SER A 1 124 ? -5.531 -21.672 0.984 1 98.12 124 SER A O 1
ATOM 974 N N . ARG A 1 125 ? -6.344 -21.344 3.074 1 97.88 125 ARG A N 1
ATOM 975 C CA . ARG A 1 125 ? -7.184 -22.531 3.043 1 97.88 125 ARG A CA 1
ATOM 976 C C . ARG A 1 125 ? -8.211 -22.453 1.92 1 97.88 125 ARG A C 1
ATOM 978 O O . ARG A 1 125 ? -8.422 -23.422 1.193 1 97.88 125 ARG A O 1
ATOM 985 N N . THR A 1 126 ? -8.82 -21.297 1.751 1 97.69 126 THR A N 1
ATOM 986 C CA . THR A 1 126 ? -9.867 -21.141 0.749 1 97.69 126 THR A CA 1
ATOM 987 C C . THR A 1 126 ? -9.297 -21.312 -0.658 1 97.69 126 THR A C 1
ATOM 989 O O . THR A 1 126 ? -9.969 -21.859 -1.541 1 97.69 126 THR A O 1
ATOM 992 N N . THR A 1 127 ? -8.094 -20.828 -0.865 1 98.12 127 THR A N 1
ATOM 993 C CA . THR A 1 127 ? -7.438 -21.062 -2.148 1 98.12 127 THR A CA 1
ATOM 994 C C . THR A 1 127 ? -7.062 -22.531 -2.303 1 98.12 127 THR A C 1
ATOM 996 O O . THR A 1 127 ? -7.312 -23.141 -3.348 1 98.12 127 THR A O 1
ATOM 999 N N . TYR A 1 128 ? -6.523 -23.078 -1.271 1 98.44 128 TYR A N 1
ATOM 1000 C CA . TYR A 1 128 ? -6.125 -24.484 -1.263 1 98.44 128 TYR A CA 1
ATOM 1001 C C . TYR A 1 128 ? -7.293 -25.391 -1.651 1 98.44 128 TYR A C 1
ATOM 1003 O O . TYR A 1 128 ? -7.148 -26.266 -2.508 1 98.44 128 TYR A O 1
ATOM 1011 N N . GLU A 1 129 ? -8.414 -25.141 -1.108 1 97.81 129 GLU A N 1
ATOM 1012 C CA . GLU A 1 129 ? -9.594 -25.984 -1.316 1 97.81 129 GLU A CA 1
ATOM 1013 C C . GLU A 1 129 ? -10.055 -25.938 -2.771 1 97.81 129 GLU A C 1
ATOM 1015 O O . GLU A 1 129 ? -10.703 -26.859 -3.252 1 97.81 129 GLU A O 1
ATOM 1020 N N . ARG A 1 130 ? -9.625 -24.938 -3.447 1 96.75 130 ARG A N 1
ATOM 1021 C CA . ARG A 1 130 ? -10.078 -24.766 -4.824 1 96.75 130 ARG A CA 1
ATOM 1022 C C . ARG A 1 130 ? -9.086 -25.375 -5.809 1 96.75 130 ARG A C 1
ATOM 1024 O O . ARG A 1 130 ? -9.414 -25.578 -6.977 1 96.75 130 ARG A O 1
ATOM 1031 N N . VAL A 1 131 ? -7.848 -25.672 -5.32 1 97.44 131 VAL A N 1
ATOM 1032 C CA . VAL A 1 131 ? -6.852 -26.016 -6.328 1 97.44 131 VAL A CA 1
ATOM 1033 C C . VAL A 1 131 ? -6.156 -27.328 -5.945 1 97.44 131 VAL A C 1
ATOM 1035 O O . VAL A 1 131 ? -5.441 -27.906 -6.758 1 97.44 131 VAL A O 1
ATOM 1038 N N . HIS A 1 132 ? -6.371 -27.844 -4.746 1 95.88 132 HIS A N 1
ATOM 1039 C CA . HIS A 1 132 ? -5.602 -28.984 -4.246 1 95.88 132 HIS A CA 1
ATOM 1040 C C . HIS A 1 132 ? -5.891 -30.25 -5.055 1 95.88 132 HIS A C 1
ATOM 1042 O O . HIS A 1 132 ? -5.066 -31.156 -5.094 1 95.88 132 HIS A O 1
ATOM 1048 N N . ASP A 1 133 ? -7.023 -30.297 -5.711 1 96.25 133 ASP A N 1
ATOM 1049 C CA . ASP A 1 133 ? -7.41 -31.5 -6.441 1 96.25 133 ASP A CA 1
ATOM 1050 C C . ASP A 1 133 ? -7.074 -31.375 -7.926 1 96.25 133 ASP A C 1
ATOM 1052 O O . ASP A 1 133 ? -7.492 -32.188 -8.734 1 96.25 133 ASP A O 1
ATOM 1056 N N . LEU A 1 134 ? -6.309 -30.375 -8.281 1 96.31 134 LEU A N 1
ATOM 1057 C CA . LEU A 1 134 ? -6 -30.109 -9.68 1 96.31 134 LEU A CA 1
ATOM 1058 C C . LEU A 1 134 ? -4.582 -30.562 -10.016 1 96.31 134 LEU A C 1
ATOM 1060 O O . LEU A 1 134 ? -4 -30.109 -11 1 96.31 134 LEU A O 1
ATOM 1064 N N . GLY A 1 135 ? -3.961 -31.344 -9.172 1 95.88 135 GLY A N 1
ATOM 1065 C CA . GLY A 1 135 ? -2.639 -31.875 -9.453 1 95.88 135 GLY A CA 1
ATOM 1066 C C . GLY A 1 135 ? -1.523 -31.094 -8.773 1 95.88 135 GLY A C 1
ATOM 1067 O O . GLY A 1 135 ? -0.344 -31.391 -8.969 1 95.88 135 GLY A O 1
ATOM 1068 N N . PHE A 1 136 ? -1.924 -30.156 -8.031 1 97.06 136 PHE A N 1
ATOM 1069 C CA . PHE A 1 136 ? -0.929 -29.391 -7.285 1 97.06 136 PHE A CA 1
ATOM 1070 C C . PHE A 1 136 ? -0.718 -29.984 -5.898 1 97.06 136 PHE A C 1
ATOM 1072 O O . PHE A 1 136 ? -1.676 -30.391 -5.238 1 97.06 136 PHE A O 1
ATOM 1079 N N . GLU A 1 137 ? 0.504 -30.047 -5.516 1 97.62 137 GLU A N 1
ATOM 1080 C CA . GLU A 1 137 ? 0.843 -30.531 -4.18 1 97.62 137 GLU A CA 1
ATOM 1081 C C . GLU A 1 137 ? 1.22 -29.375 -3.254 1 97.62 137 GLU A C 1
ATOM 1083 O O . GLU A 1 137 ? 1.849 -28.406 -3.686 1 97.62 137 GLU A O 1
ATOM 1088 N N . PHE A 1 138 ? 0.87 -29.594 -1.984 1 98.12 138 PHE A N 1
ATOM 1089 C CA . PHE A 1 138 ? 1.104 -28.531 -1.013 1 98.12 138 PHE A CA 1
ATOM 1090 C C . PHE A 1 138 ? 1.684 -29.094 0.278 1 98.12 138 PHE A C 1
ATOM 1092 O O . PHE A 1 138 ? 1.438 -30.25 0.621 1 98.12 138 PHE A O 1
ATOM 1099 N N . GLU A 1 139 ? 2.461 -28.266 0.908 1 97.62 139 GLU A N 1
ATOM 1100 C CA . GLU A 1 139 ? 2.918 -28.5 2.275 1 97.62 139 GLU A CA 1
ATOM 1101 C C . GLU A 1 139 ? 2.121 -27.656 3.273 1 97.62 139 GLU A C 1
ATOM 1103 O O . GLU A 1 139 ? 2.039 -26.438 3.143 1 97.62 139 GLU A O 1
ATOM 1108 N N . GLU A 1 140 ? 1.61 -28.328 4.281 1 97.44 140 GLU A N 1
ATOM 1109 C CA . GLU A 1 140 ? 0.81 -27.625 5.281 1 97.44 140 GLU A CA 1
ATOM 1110 C C . GLU A 1 140 ? 1.696 -26.922 6.305 1 97.44 140 GLU A C 1
ATOM 1112 O O . GLU A 1 140 ? 2.723 -27.469 6.719 1 97.44 140 GLU A O 1
ATOM 1117 N N . ARG A 1 141 ? 1.313 -25.688 6.582 1 96.94 141 ARG A N 1
ATOM 1118 C CA . ARG A 1 141 ? 1.952 -24.906 7.641 1 96.94 141 ARG A CA 1
ATOM 1119 C C . ARG A 1 141 ? 0.948 -24.531 8.719 1 96.94 141 ARG A C 1
ATOM 1121 O O . ARG A 1 141 ? -0.025 -23.812 8.453 1 96.94 141 ARG A O 1
ATOM 1128 N N . GLU A 1 142 ? 1.291 -24.969 9.984 1 93 142 GLU A N 1
ATOM 1129 C CA . GLU A 1 142 ? 0.375 -24.672 11.078 1 93 142 GLU A CA 1
ATOM 1130 C C . GLU A 1 142 ? 0.919 -23.547 11.953 1 93 142 GLU A C 1
ATOM 1132 O O . GLU A 1 142 ? 2.129 -23.312 11.992 1 93 142 GLU A O 1
ATOM 1137 N N . GLY A 1 143 ? -0.036 -22.859 12.523 1 91.75 143 GLY A N 1
ATOM 1138 C CA . GLY A 1 143 ? 0.308 -21.922 13.578 1 91.75 143 GLY A CA 1
ATOM 1139 C C . GLY A 1 143 ? 0.952 -20.656 13.062 1 91.75 143 GLY A C 1
ATOM 1140 O O . GLY A 1 143 ? 1.857 -20.109 13.695 1 91.75 143 GLY A O 1
ATOM 1141 N N . ILE A 1 144 ? 0.579 -20.203 11.867 1 93.62 144 ILE A N 1
ATOM 1142 C CA . ILE A 1 144 ? 1.106 -18.953 11.344 1 93.62 144 ILE A CA 1
ATOM 1143 C C . ILE A 1 144 ? 0.318 -17.766 11.922 1 93.62 144 ILE A C 1
ATOM 1145 O O . ILE A 1 144 ? -0.908 -17.719 11.797 1 93.62 144 ILE A O 1
ATOM 1149 N N . GLN A 1 145 ? 1.041 -16.906 12.609 1 94.44 145 GLN A N 1
ATOM 1150 C CA . GLN A 1 145 ? 0.394 -15.727 13.164 1 94.44 145 GLN A CA 1
ATOM 1151 C C . GLN A 1 145 ? 0.108 -14.695 12.078 1 94.44 145 GLN A C 1
ATOM 1153 O O . GLN A 1 145 ? 1.033 -14.172 11.453 1 94.44 145 GLN A O 1
ATOM 1158 N N . VAL A 1 146 ? -1.149 -14.477 11.891 1 91.88 146 VAL A N 1
ATOM 1159 C CA . VAL A 1 146 ? -1.586 -13.516 10.875 1 91.88 146 VAL A CA 1
ATOM 1160 C C . VAL A 1 146 ? -2.254 -12.32 11.555 1 91.88 146 VAL A 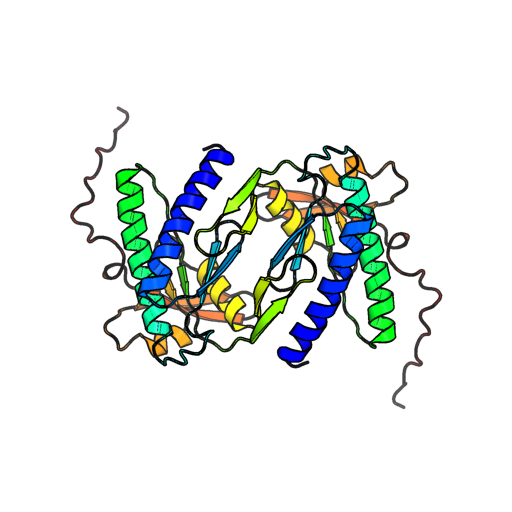C 1
ATOM 1162 O O . VAL A 1 146 ? -3.24 -12.477 12.273 1 91.88 146 VAL A O 1
ATOM 1165 N N . LYS A 1 147 ? -1.705 -11.18 11.266 1 86.38 147 LYS A N 1
ATOM 1166 C CA . LYS A 1 147 ? -2.223 -9.961 11.875 1 86.38 147 LYS A CA 1
ATOM 1167 C C . LYS A 1 147 ? -3.719 -9.805 11.609 1 86.38 147 LYS A C 1
ATOM 1169 O O 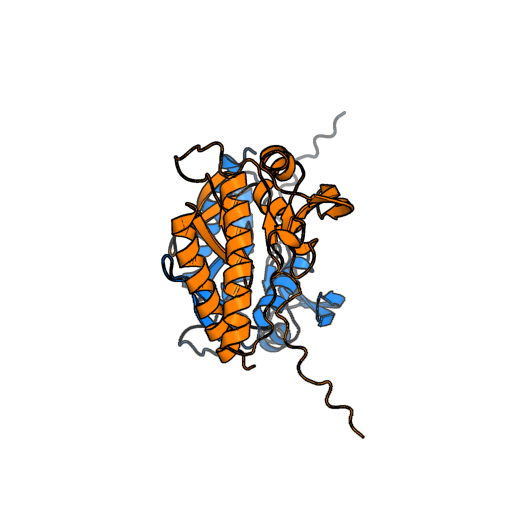. LYS A 1 147 ? -4.168 -9.938 10.469 1 86.38 147 LYS A O 1
ATOM 1174 N N . GLY A 1 148 ? -4.484 -9.609 12.648 1 87.5 148 GLY A N 1
ATOM 1175 C CA . GLY A 1 148 ? -5.914 -9.398 12.523 1 87.5 148 GLY A CA 1
ATOM 1176 C C . GLY A 1 148 ? -6.711 -10.688 12.438 1 87.5 148 GLY A C 1
ATOM 1177 O O . GLY A 1 148 ? -7.941 -10.664 12.5 1 87.5 148 GLY A O 1
ATOM 1178 N N . LYS A 1 149 ? -6.02 -11.852 12.281 1 90.81 149 LYS A N 1
ATOM 1179 C CA . LYS A 1 149 ? -6.73 -13.109 12.055 1 90.81 149 LYS A CA 1
ATOM 1180 C C . LYS A 1 149 ? -6.32 -14.164 13.078 1 90.81 149 LYS A C 1
ATOM 1182 O O . LYS A 1 149 ? -6.965 -15.211 13.195 1 90.81 149 LYS A O 1
ATOM 1187 N N . GLY A 1 150 ? -5.199 -13.898 13.758 1 93.62 150 GLY A N 1
ATOM 1188 C CA . GLY A 1 150 ? -4.711 -14.891 14.703 1 93.62 150 GLY A CA 1
ATOM 1189 C C . GLY A 1 150 ? -3.924 -16 14.039 1 93.62 150 GLY A C 1
ATOM 1190 O O . GLY A 1 150 ? -3.225 -15.773 13.055 1 93.62 150 GLY A O 1
ATOM 1191 N N . LEU A 1 151 ? -3.914 -17.188 14.695 1 95.06 151 LEU A N 1
ATOM 1192 C CA . LEU A 1 151 ? -3.211 -18.344 14.148 1 95.06 151 LEU A CA 1
ATOM 1193 C C . LEU A 1 151 ? -4.004 -18.969 13.008 1 95.06 151 LEU A C 1
ATOM 1195 O O . LEU A 1 151 ? -5.199 -19.234 13.148 1 95.06 151 LEU A O 1
ATOM 1199 N N . MET A 1 152 ? -3.26 -19.156 11.914 1 95.38 152 MET A N 1
ATOM 1200 C CA . MET A 1 152 ? -3.906 -19.719 10.734 1 95.38 152 MET A CA 1
ATOM 1201 C C . MET A 1 152 ? -3.09 -20.875 10.172 1 95.38 152 MET A C 1
ATOM 1203 O O . MET A 1 152 ? -1.863 -20.891 10.289 1 95.38 152 MET A O 1
ATOM 1207 N N . LYS A 1 153 ? -3.863 -21.812 9.633 1 97.5 153 LYS A N 1
ATOM 1208 C CA . LYS A 1 153 ? -3.238 -22.828 8.789 1 97.5 153 LYS A CA 1
ATOM 1209 C C . LYS A 1 153 ? -3.068 -22.312 7.359 1 97.5 153 LYS A C 1
ATOM 1211 O O . LYS A 1 153 ? -3.998 -21.75 6.785 1 97.5 153 LYS A O 1
ATOM 1216 N N . THR A 1 154 ? -1.854 -22.438 6.898 1 98.38 154 THR A N 1
ATOM 1217 C CA . THR A 1 154 ? -1.566 -22.031 5.523 1 98.38 154 THR A CA 1
ATOM 1218 C C . THR A 1 154 ? -0.91 -23.188 4.758 1 98.38 154 THR A C 1
ATOM 1220 O O . THR A 1 154 ? -0.668 -24.25 5.316 1 98.38 154 THR A O 1
ATOM 1223 N N . TYR A 1 155 ? -0.669 -22.984 3.412 1 98.69 155 TYR A N 1
ATOM 1224 C CA . TYR A 1 155 ? -0.153 -24.031 2.543 1 98.69 155 TYR A CA 1
ATOM 1225 C C . TYR A 1 155 ? 0.907 -23.484 1.595 1 98.69 155 TYR A C 1
ATOM 1227 O O . TYR A 1 155 ? 0.708 -22.438 0.964 1 98.69 155 TYR A O 1
ATOM 1235 N N . LEU A 1 156 ? 1.971 -24.172 1.535 1 98.44 156 LEU A N 1
ATOM 1236 C CA . LEU A 1 156 ? 3.014 -23.828 0.575 1 98.44 156 LEU A CA 1
ATO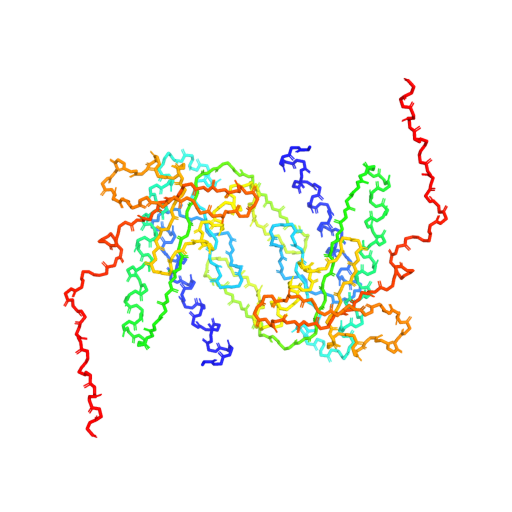M 1237 C C . LEU A 1 156 ? 2.963 -24.75 -0.638 1 98.44 156 LEU A C 1
ATOM 1239 O O . LEU A 1 156 ? 2.93 -25.969 -0.492 1 98.44 156 LEU A O 1
ATOM 1243 N N . LEU A 1 157 ? 2.93 -24.172 -1.834 1 98.31 157 LEU A N 1
ATOM 1244 C CA . LEU A 1 157 ? 3.039 -24.969 -3.045 1 98.31 157 LEU A CA 1
ATOM 1245 C C . LEU A 1 157 ? 4.363 -25.734 -3.074 1 98.31 157 LEU A C 1
ATOM 1247 O O . LEU A 1 157 ? 5.414 -25.156 -2.768 1 98.31 157 LEU A O 1
ATOM 1251 N N . ALA A 1 158 ? 4.309 -26.922 -3.459 1 96.38 158 ALA A N 1
ATOM 1252 C CA . ALA A 1 158 ? 5.52 -27.734 -3.535 1 96.38 158 ALA A CA 1
ATOM 1253 C C . ALA A 1 158 ? 6.508 -27.156 -4.547 1 96.38 158 ALA A C 1
ATOM 1255 O O . ALA A 1 158 ? 6.113 -26.734 -5.637 1 96.38 158 ALA A O 1
ATOM 1256 N N . ALA A 1 159 ? 7.738 -27.234 -4.25 1 90.25 159 ALA A N 1
ATOM 1257 C CA . ALA A 1 159 ? 8.805 -26.594 -5.02 1 90.25 159 ALA A CA 1
ATOM 1258 C C . ALA A 1 159 ? 8.859 -27.141 -6.441 1 90.25 159 ALA A C 1
ATOM 1260 O O . ALA A 1 159 ? 9.219 -26.422 -7.375 1 90.25 159 ALA A O 1
ATOM 1261 N N . LYS A 1 160 ? 8.523 -28.344 -6.645 1 85.88 160 LYS A N 1
ATOM 1262 C CA . LYS A 1 160 ? 8.609 -28.984 -7.953 1 85.88 160 LYS A CA 1
ATOM 1263 C C . LYS A 1 160 ? 7.727 -28.281 -8.977 1 85.88 160 LYS A C 1
ATOM 1265 O O . LYS A 1 160 ? 7.941 -28.391 -10.18 1 85.88 160 LYS A O 1
ATOM 1270 N N . HIS A 1 161 ? 6.816 -27.547 -8.422 1 86.75 161 HIS A N 1
ATOM 1271 C CA . HIS A 1 161 ? 5.855 -26.906 -9.32 1 86.75 161 HIS A CA 1
ATOM 1272 C C . HIS A 1 161 ? 6.375 -25.578 -9.828 1 86.75 161 HIS A C 1
ATOM 1274 O O . HIS A 1 161 ? 5.871 -25.047 -10.82 1 86.75 161 HIS A O 1
ATOM 1280 N N . HIS A 1 162 ? 7.434 -24.969 -9.164 1 82.94 162 HIS A N 1
ATOM 1281 C CA . HIS A 1 162 ? 7.801 -23.625 -9.609 1 82.94 162 HIS A CA 1
ATOM 1282 C C . HIS A 1 162 ? 9.312 -23.406 -9.523 1 82.94 162 HIS A C 1
ATOM 1284 O O . HIS A 1 162 ? 9.82 -22.375 -9.977 1 82.94 162 HIS A O 1
ATOM 1290 N N . LEU A 1 163 ? 10.023 -24.234 -8.922 1 78.44 163 LEU A N 1
ATOM 1291 C CA . LEU A 1 163 ? 11.484 -24.156 -8.914 1 78.44 163 LEU A CA 1
ATOM 1292 C C . LEU A 1 163 ? 12.086 -25.141 -9.914 1 78.44 163 LEU A C 1
ATOM 1294 O O . LEU A 1 163 ? 11.531 -26.219 -10.141 1 78.44 163 LEU A O 1
ATOM 1298 N N . PRO A 1 164 ? 13.078 -24.531 -10.688 1 68.88 164 PRO A N 1
ATOM 1299 C CA . PRO A 1 164 ? 13.719 -25.453 -11.625 1 68.88 164 PRO A CA 1
ATOM 1300 C C . PRO A 1 164 ? 14.242 -26.719 -10.953 1 68.88 164 PRO A C 1
ATOM 1302 O O . PRO A 1 164 ? 14.609 -26.688 -9.773 1 68.88 164 PRO A O 1
ATOM 1305 N N . ALA A 1 165 ? 13.938 -27.781 -11.555 1 54.47 165 ALA A N 1
ATOM 1306 C CA . ALA A 1 165 ? 14.5 -29.031 -11.055 1 54.47 165 ALA A CA 1
ATOM 1307 C C . ALA A 1 165 ? 15.992 -28.891 -10.789 1 54.47 165 ALA A C 1
ATOM 1309 O O . ALA A 1 165 ? 16.672 -28.094 -11.445 1 54.47 165 ALA A O 1
ATOM 1310 N N . VAL A 1 166 ? 16.484 -28.906 -9.547 1 44.88 166 VAL A N 1
ATOM 1311 C CA . VAL A 1 166 ? 17.859 -28.844 -9.102 1 44.88 166 VAL A CA 1
ATOM 1312 C C . VAL A 1 166 ? 18.781 -29.391 -10.188 1 44.88 166 VAL A C 1
ATOM 1314 O O . VAL A 1 166 ? 20 -29.516 -9.992 1 44.88 166 VAL A O 1
ATOM 1317 N N . GLU A 1 167 ? 18.484 -29.938 -11.234 1 39.47 167 GLU A N 1
ATOM 1318 C CA . GLU A 1 167 ? 19.609 -30.453 -12.031 1 39.47 167 GLU A CA 1
ATOM 1319 C C . GLU A 1 167 ? 20.5 -29.312 -12.516 1 39.47 167 GLU A C 1
ATOM 1321 O O . GLU A 1 167 ? 21.719 -29.469 -12.57 1 39.47 167 GLU A O 1
ATOM 1326 N N . ASP A 1 168 ? 19.922 -28.281 -13.234 1 37.28 168 ASP A N 1
ATOM 1327 C CA . ASP A 1 168 ? 20.797 -27.484 -14.086 1 37.28 168 ASP A CA 1
ATOM 1328 C C . ASP A 1 168 ? 21.516 -26.391 -13.273 1 37.28 168 ASP A C 1
ATOM 1330 O O . ASP A 1 168 ? 21.844 -25.328 -13.812 1 37.28 168 ASP A O 1
ATOM 1334 N N . ILE A 1 169 ? 21.391 -26.188 -12.07 1 35.47 169 ILE A N 1
ATOM 1335 C CA . ILE A 1 169 ? 22.219 -25.203 -11.383 1 35.47 169 ILE A CA 1
ATOM 1336 C C . ILE A 1 169 ? 23.703 -25.547 -11.578 1 35.47 169 ILE A C 1
ATOM 1338 O O . ILE A 1 169 ? 24.156 -26.594 -11.125 1 35.47 169 ILE A O 1
ATOM 1342 N N . ILE A 1 170 ? 24.281 -25.016 -12.648 1 32.62 170 ILE A N 1
ATOM 1343 C CA . ILE A 1 170 ? 25.75 -24.984 -12.688 1 32.62 170 ILE A CA 1
ATOM 1344 C C . ILE A 1 170 ? 26.281 -24.375 -11.391 1 32.62 170 ILE A C 1
ATOM 1346 O O . ILE A 1 170 ? 25.922 -23.25 -11.031 1 32.62 170 ILE A O 1
ATOM 1350 N N . THR A 1 171 ? 26.562 -25.078 -10.406 1 30.45 171 THR A N 1
ATOM 1351 C CA . THR A 1 171 ? 27.312 -24.688 -9.219 1 30.45 171 THR A CA 1
ATOM 1352 C C . THR A 1 171 ? 28.469 -23.766 -9.586 1 30.45 171 THR A C 1
ATOM 1354 O O . THR A 1 171 ? 29.406 -24.188 -10.281 1 30.45 171 THR A O 1
ATOM 1357 N N . LEU A 1 172 ? 28.188 -22.516 -9.797 1 30.05 172 LEU A N 1
ATOM 1358 C CA . LEU A 1 172 ? 29.438 -21.781 -9.938 1 30.05 172 LEU A CA 1
ATOM 1359 C C . LEU A 1 172 ? 30.422 -22.172 -8.836 1 30.05 172 LEU A C 1
ATOM 1361 O O . LEU A 1 172 ? 30.016 -22.484 -7.715 1 30.05 172 LEU A O 1
ATOM 1365 N N . PRO A 1 173 ? 31.672 -22.484 -9.219 1 27.16 173 PRO A N 1
ATOM 1366 C CA . PRO A 1 173 ? 32.719 -22.891 -8.297 1 27.16 173 PRO A CA 1
ATOM 1367 C C . PRO A 1 173 ? 32.875 -21.953 -7.105 1 27.16 173 PRO A C 1
ATOM 1369 O O . PRO A 1 173 ? 32.562 -20.75 -7.211 1 27.16 173 PRO A O 1
ATOM 1372 N N . HIS A 1 174 ? 32.562 -22.406 -5.961 1 28.23 174 HIS A N 1
ATOM 1373 C CA . HIS A 1 174 ? 32.906 -21.797 -4.68 1 28.23 174 HIS A CA 1
ATOM 1374 C C . HIS A 1 174 ? 34.281 -21.188 -4.707 1 28.23 174 HIS A C 1
ATOM 1376 O O . HIS A 1 174 ? 35.281 -21.875 -4.992 1 28.23 174 HIS A O 1
ATOM 1382 N N . TYR A 1 175 ? 34.5 -19.969 -5.121 1 25.31 175 TYR A N 1
ATOM 1383 C CA . TYR A 1 175 ? 35.844 -19.438 -4.902 1 25.31 175 TYR A CA 1
ATOM 1384 C C . TYR A 1 175 ? 36.281 -19.656 -3.459 1 25.31 175 TYR A C 1
ATOM 1386 O O . TYR A 1 175 ? 35.656 -19.141 -2.529 1 25.31 175 TYR A O 1
ATOM 1394 N N . GLU A 1 176 ? 36.75 -20.828 -3.119 1 22.86 176 GLU A N 1
ATOM 1395 C CA . GLU A 1 176 ? 37.5 -21.062 -1.896 1 22.86 176 GLU A CA 1
ATOM 1396 C C . GLU A 1 176 ? 38.625 -20.031 -1.748 1 22.86 176 GLU A C 1
ATOM 1398 O O . GLU A 1 176 ? 39.469 -19.875 -2.643 1 22.86 176 GLU A O 1
ATOM 1403 N N . SER A 1 177 ? 38.344 -18.828 -1.197 1 21.67 177 SER A N 1
ATOM 1404 C CA . SER A 1 177 ? 39.531 -18.078 -0.762 1 21.67 177 SER A CA 1
ATOM 1405 C C . SER A 1 177 ? 40.5 -18.984 -0.042 1 21.67 177 SER A C 1
ATOM 1407 O O . SER A 1 177 ? 40.188 -19.594 0.976 1 21.67 177 SER A O 1
ATOM 1409 N N . HIS A 1 178 ? 41.344 -19.703 -0.784 1 21.14 178 HIS A N 1
ATOM 1410 C CA . HIS A 1 178 ? 42.656 -19.953 -0.206 1 21.14 178 HIS A CA 1
ATOM 1411 C C . HIS A 1 178 ? 43.375 -18.641 0.123 1 21.14 178 HIS A C 1
ATOM 1413 O O . HIS A 1 178 ? 43.25 -17.656 -0.629 1 21.14 178 HIS A O 1
ATOM 1419 N N . MET B 1 1 ? -21.484 -0.743 9.188 1 72.25 1 MET B N 1
ATOM 1420 C CA . MET B 1 1 ? -21.391 -0.235 7.82 1 72.25 1 MET B CA 1
ATOM 1421 C C . MET B 1 1 ? -21.047 -1.352 6.844 1 72.25 1 MET B C 1
ATOM 1423 O O . MET B 1 1 ? -20.172 -2.174 7.129 1 72.25 1 MET B O 1
ATOM 1427 N N . THR B 1 2 ? -21.766 -1.419 5.738 1 77.62 2 THR B N 1
ATOM 1428 C CA . THR B 1 2 ? -21.453 -2.404 4.707 1 77.62 2 THR B CA 1
ATOM 1429 C C . THR B 1 2 ? -20.188 -2.029 3.959 1 77.62 2 THR B C 1
ATOM 1431 O O . THR B 1 2 ? -19.75 -0.876 4.004 1 77.62 2 THR B O 1
ATOM 1434 N N . PRO B 1 3 ? -19.516 -2.926 3.279 1 77 3 PRO B N 1
ATOM 1435 C CA . PRO B 1 3 ? -18.328 -2.592 2.484 1 77 3 PRO B CA 1
ATOM 1436 C C . PRO B 1 3 ? -18.594 -1.491 1.46 1 77 3 PRO B C 1
ATOM 1438 O O . PRO B 1 3 ? -17.75 -0.624 1.244 1 77 3 PRO B O 1
ATOM 1441 N N . ASN B 1 4 ? -19.766 -1.539 0.948 1 80.19 4 ASN B N 1
ATOM 1442 C CA . ASN B 1 4 ? -20.125 -0.515 -0.025 1 80.19 4 ASN B CA 1
ATOM 1443 C C . ASN B 1 4 ? -20.234 0.862 0.625 1 80.19 4 ASN B C 1
ATOM 1445 O O . ASN B 1 4 ? -19.797 1.86 0.051 1 80.19 4 ASN B O 1
ATOM 1449 N N . GLU B 1 5 ? -20.828 0.891 1.77 1 83 5 GLU B N 1
ATOM 1450 C CA . GLU B 1 5 ? -20.938 2.146 2.506 1 83 5 GLU B CA 1
ATOM 1451 C C . GLU B 1 5 ? -19.578 2.686 2.902 1 83 5 GLU B C 1
ATOM 1453 O O . GLU B 1 5 ? -19.344 3.896 2.863 1 83 5 GLU B O 1
ATOM 1458 N N . LEU B 1 6 ? -18.734 1.81 3.213 1 82.31 6 LEU B N 1
ATOM 1459 C CA . LEU B 1 6 ? -17.391 2.188 3.605 1 82.31 6 LEU B CA 1
ATOM 1460 C C . LEU B 1 6 ? -16.625 2.801 2.432 1 82.31 6 LEU B C 1
ATOM 1462 O O . LEU B 1 6 ? -15.945 3.811 2.59 1 82.31 6 LEU B O 1
ATOM 1466 N N . ILE B 1 7 ? -16.812 2.238 1.272 1 85.12 7 ILE B N 1
ATOM 1467 C CA . ILE B 1 7 ? -16.109 2.717 0.088 1 85.12 7 ILE B CA 1
ATOM 1468 C C . ILE B 1 7 ? -16.609 4.105 -0.288 1 85.12 7 ILE B C 1
ATOM 1470 O O . ILE B 1 7 ? -15.836 4.973 -0.688 1 85.12 7 ILE B O 1
ATOM 1474 N N . LEU B 1 8 ? -17.953 4.281 -0.153 1 87.75 8 LEU B N 1
ATOM 1475 C CA . LEU B 1 8 ? -18.531 5.586 -0.448 1 87.75 8 LEU B CA 1
ATOM 1476 C C . LEU B 1 8 ? -18.016 6.645 0.513 1 87.75 8 LEU B C 1
ATOM 1478 O O . LEU B 1 8 ? -17.688 7.762 0.097 1 87.75 8 LEU B O 1
ATOM 1482 N N . MET B 1 9 ? -17.953 6.254 1.722 1 90.31 9 MET B N 1
ATOM 1483 C CA . MET B 1 9 ? -17.422 7.172 2.727 1 90.31 9 MET B CA 1
ATOM 1484 C C . MET B 1 9 ? -15.961 7.488 2.459 1 90.31 9 MET B C 1
ATOM 1486 O O . MET B 1 9 ? -15.555 8.648 2.5 1 90.31 9 MET B O 1
ATOM 1490 N N . LEU B 1 10 ? -15.227 6.496 2.158 1 91.12 10 LEU B N 1
ATOM 1491 C CA . LEU B 1 10 ? -13.82 6.688 1.831 1 91.12 10 LEU B CA 1
ATOM 1492 C C . LEU B 1 10 ? -13.664 7.582 0.605 1 91.12 10 LEU B C 1
ATOM 1494 O O . LEU B 1 10 ? -12.797 8.461 0.58 1 91.12 10 LEU B O 1
ATOM 1498 N N . GLY B 1 11 ? -14.477 7.309 -0.334 1 91.81 11 GLY B N 1
ATOM 1499 C CA . GLY B 1 11 ? -14.461 8.141 -1.526 1 91.81 11 GLY B CA 1
ATOM 1500 C C . GLY B 1 11 ? -14.695 9.609 -1.233 1 91.81 11 GLY B C 1
ATOM 1501 O O . GLY B 1 11 ? -14.008 10.477 -1.779 1 91.81 11 GLY B O 1
ATOM 1502 N N . ASP B 1 12 ? -15.617 9.867 -0.363 1 92.19 12 ASP B N 1
ATOM 1503 C CA . ASP B 1 12 ? -15.93 11.242 0.033 1 92.19 12 ASP B CA 1
ATOM 1504 C C . ASP B 1 12 ? -14.742 11.898 0.731 1 92.19 12 ASP B C 1
ATOM 1506 O O . ASP B 1 12 ? -14.422 13.055 0.463 1 92.19 12 ASP B O 1
ATOM 1510 N N . ILE B 1 13 ? -14.188 11.172 1.542 1 94.06 13 ILE B N 1
ATOM 1511 C CA . ILE B 1 13 ? -13.055 11.672 2.312 1 94.06 13 ILE B CA 1
ATOM 1512 C C . ILE B 1 13 ? -11.875 11.953 1.38 1 94.06 13 ILE B C 1
ATOM 1514 O O . ILE B 1 13 ? -11.297 13.039 1.412 1 94.06 13 ILE B O 1
ATOM 1518 N N . VAL B 1 14 ? -11.609 11.039 0.512 1 94.62 14 VAL B N 1
ATOM 1519 C CA . VAL B 1 14 ? -10.5 11.195 -0.421 1 94.62 14 VAL B CA 1
ATOM 1520 C C . VAL B 1 14 ? -10.773 12.367 -1.359 1 94.62 14 VAL B C 1
ATOM 1522 O O . VAL B 1 14 ? -9.859 13.133 -1.686 1 94.62 14 VAL B O 1
ATOM 1525 N N . HIS B 1 15 ? -11.945 12.531 -1.712 1 93.94 15 HIS B N 1
ATOM 1526 C CA . HIS B 1 15 ? -12.344 13.648 -2.553 1 93.94 15 HIS B CA 1
ATOM 1527 C C . HIS B 1 15 ? -11.992 14.984 -1.895 1 93.94 15 HIS B C 1
ATOM 1529 O O . HIS B 1 15 ? -11.453 15.875 -2.545 1 93.94 15 HIS B O 1
ATOM 1535 N N . ASN B 1 16 ? -12.25 15.055 -0.716 1 94.25 16 ASN B N 1
ATOM 1536 C CA . ASN B 1 16 ? -12 16.312 -0.007 1 94.25 16 ASN B CA 1
ATOM 1537 C C . ASN B 1 16 ? -10.516 16.5 0.274 1 94.25 16 ASN B C 1
ATOM 1539 O O . ASN B 1 16 ? -10.023 17.641 0.254 1 94.25 16 ASN B O 1
ATOM 1543 N N . PHE B 1 17 ? -9.836 15.398 0.578 1 96.06 17 PHE B N 1
ATOM 1544 C CA . PHE B 1 17 ? -8.383 15.508 0.69 1 96.06 17 PHE B CA 1
ATOM 1545 C C . PHE B 1 17 ? -7.777 16.016 -0.612 1 96.06 17 PHE B C 1
ATOM 1547 O O . PHE B 1 17 ? -6.918 16.906 -0.598 1 96.06 17 PHE B O 1
ATOM 1554 N N . ASP B 1 18 ? -8.273 15.492 -1.678 1 95.25 18 ASP B N 1
ATOM 1555 C CA . ASP B 1 18 ? -7.793 15.898 -2.994 1 95.25 18 ASP B CA 1
ATOM 1556 C C . ASP B 1 18 ? -7.992 17.406 -3.211 1 95.25 18 ASP B C 1
ATOM 1558 O O . ASP B 1 18 ? -7.113 18.078 -3.744 1 95.25 18 ASP B O 1
ATOM 1562 N N . LYS B 1 19 ? -9.039 17.906 -2.809 1 94 19 LYS B N 1
ATOM 1563 C CA . LYS B 1 19 ? -9.305 19.328 -2.938 1 94 19 LYS B CA 1
ATOM 1564 C C . LYS B 1 19 ? -8.305 20.156 -2.131 1 94 19 LYS B C 1
ATOM 1566 O O . LYS B 1 19 ? -7.828 21.188 -2.598 1 94 19 LYS B O 1
ATOM 1571 N N . LEU B 1 20 ? -7.965 19.672 -0.988 1 94.69 20 LEU B N 1
ATOM 1572 C CA . LEU B 1 20 ? -7.07 20.375 -0.079 1 94.69 20 LEU B CA 1
ATOM 1573 C C . LEU B 1 20 ? -5.648 20.406 -0.625 1 94.69 20 LEU B C 1
ATOM 1575 O O . LEU B 1 20 ? -4.855 21.281 -0.254 1 94.69 20 LEU B O 1
ATOM 1579 N N . THR B 1 21 ? -5.305 19.391 -1.473 1 95.06 21 THR B N 1
ATOM 1580 C CA . THR B 1 21 ? -3.945 19.312 -1.996 1 95.06 21 THR B CA 1
ATOM 1581 C C . THR B 1 21 ? -3.607 20.547 -2.82 1 95.06 21 THR B C 1
ATOM 1583 O O . THR B 1 21 ? -2.447 20.953 -2.885 1 95.06 21 THR B O 1
ATOM 1586 N N . GLU B 1 22 ? -4.566 21.109 -3.432 1 93.38 22 GLU B N 1
ATOM 1587 C CA . GLU B 1 22 ? -4.336 22.281 -4.277 1 93.38 22 GLU B CA 1
ATOM 1588 C C . GLU B 1 22 ? -3.883 23.484 -3.455 1 93.38 22 GLU B C 1
ATOM 1590 O O . GLU B 1 22 ? -3.008 24.234 -3.881 1 93.38 22 GLU B O 1
ATOM 1595 N N . LYS B 1 23 ? -4.43 23.625 -2.309 1 94.12 23 LYS B N 1
ATOM 1596 C CA . LYS B 1 23 ? -4.137 24.75 -1.432 1 94.12 23 LYS B CA 1
ATOM 1597 C C . LYS B 1 23 ? -2.682 24.734 -0.97 1 94.12 23 LYS B C 1
ATOM 1599 O O . LYS B 1 23 ? -2.049 25.781 -0.84 1 94.12 23 LYS B O 1
ATOM 1604 N N . TYR B 1 24 ? -2.113 23.484 -0.823 1 94.31 24 TYR B N 1
ATOM 1605 C CA . TYR B 1 24 ? -0.799 23.375 -0.204 1 94.31 24 TYR B CA 1
ATOM 1606 C C . TYR B 1 24 ? 0.224 22.828 -1.192 1 94.31 24 TYR B C 1
ATOM 1608 O O . TYR B 1 24 ? 1.36 22.531 -0.818 1 94.31 24 TYR B O 1
ATOM 1616 N N . PHE B 1 25 ? -0.181 22.672 -2.416 1 93.06 25 PHE B N 1
ATOM 1617 C CA . PHE B 1 25 ? 0.698 22.156 -3.463 1 93.06 25 PHE B CA 1
ATOM 1618 C C . PHE B 1 25 ? 1.237 20.781 -3.098 1 93.06 25 PHE B C 1
ATOM 1620 O O . PHE B 1 25 ? 2.445 20.547 -3.16 1 93.06 25 PHE B O 1
ATOM 1627 N N . ILE B 1 26 ? 0.316 19.984 -2.688 1 94.56 26 ILE B N 1
ATOM 1628 C CA . ILE B 1 26 ? 0.583 18.578 -2.363 1 94.56 26 ILE B CA 1
ATOM 1629 C C . ILE B 1 26 ? 0.243 17.703 -3.562 1 94.56 26 ILE B C 1
ATOM 1631 O O . ILE B 1 26 ? -0.757 17.938 -4.246 1 94.56 26 ILE B O 1
ATOM 1635 N N . ASP B 1 27 ? 1.091 16.734 -3.85 1 93.19 27 ASP B N 1
ATOM 1636 C CA . ASP B 1 27 ? 0.808 15.75 -4.887 1 93.19 27 ASP B CA 1
ATOM 1637 C C . ASP B 1 27 ? 0.323 14.438 -4.277 1 93.19 27 ASP B C 1
ATOM 1639 O O . ASP B 1 27 ? 1.049 13.789 -3.518 1 93.19 27 ASP B O 1
ATOM 1643 N N . LYS B 1 28 ? -0.887 14.133 -4.633 1 95 28 LYS B N 1
ATOM 1644 C CA . LYS B 1 28 ? -1.33 12.797 -4.254 1 95 28 LYS B CA 1
ATOM 1645 C C . LYS B 1 28 ? -0.624 11.727 -5.09 1 95 28 LYS B C 1
ATOM 1647 O O . LYS B 1 28 ? -0.557 11.836 -6.312 1 95 28 LYS B O 1
ATOM 1652 N N . ILE B 1 29 ? -0.116 10.773 -4.449 1 94.06 29 ILE B N 1
ATOM 1653 C CA . ILE B 1 29 ? 0.548 9.695 -5.168 1 94.06 29 ILE B CA 1
ATOM 1654 C C . ILE B 1 29 ? -0.439 8.555 -5.414 1 94.06 29 ILE B C 1
ATOM 1656 O O . ILE B 1 29 ? -0.645 8.141 -6.555 1 94.06 29 ILE B O 1
ATOM 1660 N N . LYS B 1 30 ? -1.052 8.055 -4.32 1 93.44 30 LYS B N 1
ATOM 1661 C CA . LYS B 1 30 ? -2.061 7.008 -4.434 1 93.44 30 LYS B CA 1
ATOM 1662 C C . LYS B 1 30 ? -2.711 6.723 -3.08 1 93.44 30 LYS B C 1
ATOM 1664 O O . LYS B 1 30 ? -2.275 7.25 -2.055 1 93.44 30 LYS B O 1
ATOM 1669 N N . THR B 1 31 ? -3.764 5.934 -3.133 1 93.06 31 THR B N 1
ATOM 1670 C CA . THR B 1 31 ? -4.316 5.352 -1.916 1 93.06 31 THR B CA 1
ATOM 1671 C C . THR B 1 31 ? -3.867 3.902 -1.758 1 93.06 31 THR B C 1
ATOM 1673 O O . THR B 1 31 ? -3.691 3.189 -2.748 1 93.06 31 THR B O 1
ATOM 1676 N N . ILE B 1 32 ? -3.645 3.508 -0.576 1 91.25 32 ILE B N 1
ATOM 1677 C CA . ILE B 1 32 ? -3.311 2.133 -0.224 1 91.25 32 ILE B CA 1
ATOM 1678 C C . ILE B 1 32 ? -4.262 1.631 0.858 1 91.25 32 ILE B C 1
ATOM 1680 O O . ILE B 1 32 ? -4.066 1.909 2.043 1 91.25 32 ILE B O 1
ATOM 1684 N N . GLY B 1 33 ? -5.238 0.837 0.455 1 86.12 33 GLY B N 1
ATOM 1685 C CA . GLY B 1 33 ? -6.312 0.576 1.398 1 86.12 33 GLY B CA 1
ATOM 1686 C C . GLY B 1 33 ? -7.047 1.832 1.829 1 86.12 33 GLY B C 1
ATOM 1687 O O . GLY B 1 33 ? -7.605 2.549 0.996 1 86.12 33 GLY B O 1
ATOM 1688 N N . ASP B 1 34 ? -6.871 2.078 3.094 1 89.25 34 ASP B N 1
ATOM 1689 C CA . ASP B 1 34 ? -7.527 3.273 3.617 1 89.25 34 ASP B CA 1
ATOM 1690 C C . ASP B 1 34 ? -6.516 4.383 3.883 1 89.25 34 ASP B C 1
ATOM 1692 O O . ASP B 1 34 ? -6.859 5.414 4.465 1 89.25 34 ASP B O 1
ATOM 1696 N N . ALA B 1 35 ? -5.348 4.137 3.42 1 93.69 35 ALA B N 1
ATOM 1697 C CA . ALA B 1 35 ? -4.301 5.137 3.625 1 93.69 35 ALA B CA 1
ATOM 1698 C C . ALA B 1 35 ? -4.207 6.082 2.43 1 93.69 35 ALA B C 1
ATOM 1700 O O . ALA B 1 35 ? -4.332 5.652 1.28 1 93.69 35 ALA B O 1
ATOM 1701 N N . TYR B 1 36 ? -4.016 7.375 2.652 1 95.94 36 TYR B N 1
ATOM 1702 C CA . TYR B 1 36 ? -3.791 8.43 1.668 1 95.94 36 TYR B CA 1
ATOM 1703 C C . TYR B 1 36 ? -2.318 8.82 1.61 1 95.94 36 TYR B C 1
ATOM 1705 O O . TYR B 1 36 ? -1.762 9.312 2.594 1 95.94 36 TYR B O 1
ATOM 1713 N N . PHE B 1 37 ? -1.715 8.539 0.458 1 96.94 37 PHE B N 1
ATOM 1714 C CA . PHE B 1 37 ? -0.282 8.766 0.299 1 96.94 37 PHE B CA 1
ATOM 1715 C C . PHE B 1 37 ? -0.019 9.961 -0.61 1 96.94 37 PHE B C 1
ATOM 1717 O O . PHE B 1 37 ? -0.483 9.992 -1.752 1 96.94 37 PHE B O 1
ATOM 1724 N N . CYS B 1 38 ? 0.767 10.938 -0.032 1 96.25 38 CYS B N 1
ATOM 1725 C CA . CYS B 1 38 ? 1.008 12.172 -0.766 1 96.25 38 CYS B CA 1
ATOM 1726 C C . CYS B 1 38 ? 2.387 12.742 -0.443 1 96.25 38 CYS B C 1
ATOM 1728 O O . CYS B 1 38 ? 3.064 12.25 0.463 1 96.25 38 CYS B O 1
ATOM 1730 N N . VAL B 1 39 ? 2.775 13.711 -1.29 1 96.06 39 VAL B N 1
ATOM 1731 C CA . VAL B 1 39 ? 4.109 14.281 -1.129 1 96.06 39 VAL B CA 1
ATOM 1732 C C . VAL B 1 39 ? 4.082 15.766 -1.484 1 96.06 39 VAL B C 1
ATOM 1734 O O . VAL B 1 39 ? 3.262 16.203 -2.295 1 96.06 39 VAL B O 1
ATOM 1737 N N . ALA B 1 40 ? 4.84 16.469 -0.813 1 94.94 40 ALA B N 1
ATOM 1738 C CA . ALA B 1 40 ? 5.215 17.828 -1.234 1 94.94 40 ALA B CA 1
ATOM 1739 C C . ALA B 1 40 ? 6.68 17.875 -1.651 1 94.94 40 ALA B C 1
ATOM 1741 O O . ALA B 1 40 ? 7.535 17.266 -1.02 1 94.94 40 ALA B O 1
ATOM 1742 N N . GLY B 1 41 ? 6.926 18.609 -2.789 1 89 41 GLY B N 1
ATOM 1743 C CA . GLY B 1 41 ? 8.305 18.797 -3.215 1 89 41 GLY B CA 1
ATOM 1744 C C . GLY B 1 41 ? 8.734 17.828 -4.301 1 89 41 GLY B C 1
ATOM 1745 O O . GLY B 1 41 ? 9.914 17.734 -4.625 1 89 41 GLY B O 1
ATOM 1746 N N . ALA B 1 42 ? 7.867 16.938 -4.793 1 78.25 42 ALA B N 1
ATOM 1747 C CA . ALA B 1 42 ? 8.211 15.984 -5.855 1 78.25 42 ALA B CA 1
ATOM 1748 C C . ALA B 1 42 ? 8.422 16.703 -7.184 1 78.25 42 ALA B C 1
ATOM 1750 O O . ALA B 1 42 ? 9.273 16.312 -7.984 1 78.25 42 ALA B O 1
ATOM 1751 N N . HIS B 1 43 ? 7.559 17.547 -7.473 1 68.62 43 HIS B N 1
ATOM 1752 C CA . HIS B 1 43 ? 7.738 18.297 -8.711 1 68.62 43 HIS B CA 1
ATOM 1753 C C . HIS B 1 43 ? 8.625 19.516 -8.492 1 68.62 43 HIS B C 1
ATOM 1755 O O . HIS B 1 43 ? 8.875 19.922 -7.355 1 68.62 43 HIS B O 1
ATOM 1761 N N . ALA B 1 44 ? 9.234 20.062 -9.586 1 52.34 44 ALA B N 1
ATOM 1762 C CA . ALA B 1 44 ? 10.25 21.109 -9.734 1 52.34 44 ALA B CA 1
ATOM 1763 C C . ALA B 1 44 ? 10.078 22.188 -8.664 1 52.34 44 ALA B C 1
ATOM 1765 O O . ALA B 1 44 ? 10.945 23.047 -8.5 1 52.34 44 ALA B O 1
ATOM 1766 N N . SER B 1 45 ? 8.945 22.156 -8.102 1 52.97 45 SER B N 1
ATOM 1767 C CA . SER B 1 45 ? 9.055 23.312 -7.215 1 52.97 45 SER B CA 1
ATOM 1768 C C . SER B 1 45 ? 9.812 22.969 -5.941 1 52.97 45 SER B C 1
ATOM 1770 O O . SER B 1 45 ? 9.32 22.219 -5.102 1 52.97 45 SER B O 1
ATOM 1772 N N . LYS B 1 46 ? 11.18 22.781 -6.141 1 57.06 46 LYS B N 1
ATOM 1773 C CA . LYS B 1 46 ? 12.172 22.594 -5.078 1 57.06 46 LYS B CA 1
ATOM 1774 C C . LYS B 1 46 ? 11.969 23.609 -3.961 1 57.06 46 LYS B C 1
ATOM 1776 O O . LYS B 1 46 ? 12.898 24.344 -3.605 1 57.06 46 LYS B O 1
ATOM 1781 N N . SER B 1 47 ? 10.609 23.703 -3.611 1 65.12 47 SER B N 1
ATOM 1782 C CA . SER B 1 47 ? 10.477 24.75 -2.6 1 65.12 47 SER B CA 1
ATOM 1783 C C . SER B 1 47 ? 10.922 24.25 -1.229 1 65.12 47 SER B C 1
ATOM 1785 O O . SER B 1 47 ? 10.695 23.078 -0.883 1 65.12 47 SER B O 1
ATOM 1787 N N . SER B 1 48 ? 11.719 24.938 -0.529 1 81.62 48 SER B N 1
ATOM 1788 C CA . SER B 1 48 ? 12.281 24.703 0.796 1 81.62 48 SER B CA 1
ATOM 1789 C C . SER B 1 48 ? 11.18 24.625 1.854 1 81.62 48 SER B C 1
ATOM 1791 O O . SER B 1 48 ? 11.422 24.172 2.975 1 81.62 48 SER B O 1
ATOM 1793 N N . ASP B 1 49 ? 9.93 24.812 1.449 1 93.06 49 ASP B N 1
ATOM 1794 C CA . ASP B 1 49 ? 8.883 24.875 2.465 1 93.06 49 ASP B CA 1
ATOM 1795 C C . ASP B 1 49 ? 7.969 23.656 2.4 1 93.06 49 ASP B C 1
ATOM 1797 O O . ASP B 1 49 ? 6.832 23.703 2.877 1 93.06 49 ASP B O 1
ATOM 1801 N N . HIS B 1 50 ? 8.43 22.594 1.822 1 94.69 50 HIS B N 1
ATOM 1802 C CA . HIS B 1 50 ? 7.598 21.406 1.632 1 94.69 50 HIS B CA 1
ATOM 1803 C C . HIS B 1 50 ? 7.16 20.828 2.969 1 94.69 50 HIS B C 1
ATOM 1805 O O . HIS B 1 50 ? 6.02 20.375 3.115 1 94.69 50 HIS B O 1
ATOM 1811 N N . ALA B 1 51 ? 8.055 20.859 3.955 1 96.31 51 ALA B N 1
ATOM 1812 C CA . ALA B 1 51 ? 7.719 20.312 5.27 1 96.31 51 ALA B CA 1
ATOM 1813 C C . ALA B 1 51 ? 6.598 21.109 5.922 1 96.31 51 ALA B C 1
ATOM 1815 O O . ALA B 1 51 ? 5.652 20.547 6.469 1 96.31 51 ALA B O 1
ATOM 1816 N N . GLU B 1 52 ? 6.73 22.375 5.824 1 96.56 52 GLU B N 1
ATOM 1817 C CA . GLU B 1 52 ? 5.711 23.25 6.398 1 96.56 52 GLU B CA 1
ATOM 1818 C C . GLU B 1 52 ? 4.367 23.078 5.703 1 96.56 52 GLU B C 1
ATOM 1820 O O . GLU B 1 52 ? 3.328 22.984 6.359 1 96.56 52 GLU B O 1
ATOM 1825 N N . ARG B 1 53 ? 4.352 23.031 4.41 1 96.06 53 ARG B N 1
ATOM 1826 C CA . ARG B 1 53 ? 3.131 22.844 3.629 1 96.06 53 ARG B CA 1
ATOM 1827 C C . ARG B 1 53 ? 2.428 21.547 3.998 1 96.06 53 ARG B C 1
ATOM 1829 O O . ARG B 1 53 ? 1.204 21.516 4.145 1 96.06 53 ARG B O 1
ATOM 1836 N N . THR B 1 54 ? 3.201 20.516 4.18 1 97.31 54 THR B N 1
ATOM 1837 C CA . THR B 1 54 ? 2.613 19.219 4.508 1 97.31 54 THR B CA 1
ATOM 1838 C C . THR B 1 54 ? 2.021 19.234 5.914 1 97.31 54 THR B C 1
ATOM 1840 O O . THR B 1 54 ? 0.972 18.625 6.16 1 97.31 54 THR B O 1
ATOM 1843 N N . LEU B 1 55 ? 2.721 19.891 6.797 1 98 55 LEU B N 1
ATOM 1844 C CA . LEU B 1 55 ? 2.207 20 8.156 1 98 55 LEU B CA 1
ATOM 1845 C C . LEU B 1 55 ? 0.903 20.797 8.18 1 98 55 LEU B C 1
ATOM 1847 O O . LEU B 1 55 ? -0.069 20.375 8.812 1 98 55 LEU B O 1
ATOM 1851 N N . ARG B 1 56 ? 0.834 21.859 7.48 1 97.25 56 ARG B N 1
ATOM 1852 C CA . ARG B 1 56 ? -0.372 22.672 7.41 1 97.25 56 ARG B CA 1
ATOM 1853 C C . ARG B 1 56 ? -1.507 21.922 6.723 1 97.25 56 ARG B C 1
ATOM 1855 O O . ARG B 1 56 ? -2.664 22.016 7.137 1 97.25 56 ARG B O 1
ATOM 1862 N N . PHE B 1 57 ? -1.165 21.219 5.711 1 97.5 57 PHE B N 1
ATOM 1863 C CA . PHE B 1 57 ? -2.113 20.312 5.062 1 97.5 57 PHE B CA 1
ATOM 1864 C C . PHE B 1 57 ? -2.719 19.344 6.07 1 97.5 57 PHE B C 1
ATOM 1866 O O . PHE B 1 57 ? -3.938 19.172 6.109 1 97.5 57 PHE B O 1
ATOM 1873 N N . SER B 1 58 ? -1.904 18.766 6.891 1 98.25 58 SER B N 1
ATOM 1874 C CA . SER B 1 58 ? -2.34 17.812 7.906 1 98.25 58 SER B CA 1
ATOM 1875 C C . SER B 1 58 ? -3.307 18.469 8.891 1 98.25 58 SER B C 1
ATOM 1877 O O . SER B 1 58 ? -4.312 17.859 9.273 1 98.25 58 SER B O 1
ATOM 1879 N N . ILE B 1 59 ? -3.006 19.641 9.289 1 97.31 59 ILE B N 1
ATOM 1880 C CA . ILE B 1 59 ? -3.852 20.375 10.227 1 97.31 59 ILE B CA 1
ATOM 1881 C C . ILE B 1 59 ? -5.223 20.609 9.594 1 97.31 59 ILE B C 1
ATOM 1883 O O . ILE B 1 59 ? -6.254 20.406 10.242 1 97.31 59 ILE B O 1
ATOM 1887 N N . ASP B 1 60 ? -5.219 20.969 8.305 1 97.31 60 ASP B N 1
ATOM 1888 C CA . ASP B 1 60 ? -6.477 21.234 7.613 1 97.31 60 ASP B CA 1
ATOM 1889 C C . ASP B 1 60 ? -7.281 19.953 7.406 1 97.31 60 ASP B C 1
ATOM 1891 O O . ASP B 1 60 ? -8.508 20 7.344 1 97.31 60 ASP B O 1
ATOM 1895 N N . ILE B 1 61 ? -6.625 18.891 7.297 1 97.25 61 ILE B N 1
ATOM 1896 C CA . ILE B 1 61 ? -7.301 17.594 7.223 1 97.25 61 ILE B CA 1
ATOM 1897 C C . ILE B 1 61 ? -8.117 17.375 8.492 1 97.25 61 ILE B C 1
ATOM 1899 O O . ILE B 1 61 ? -9.273 16.938 8.422 1 97.25 61 ILE B O 1
ATOM 1903 N N . PHE B 1 62 ? -7.539 17.625 9.617 1 96.31 62 PHE B N 1
ATOM 1904 C CA . PHE B 1 62 ? -8.25 17.453 10.883 1 96.31 62 PHE B CA 1
ATOM 1905 C C . PHE B 1 62 ? -9.43 18.422 10.969 1 96.31 62 PHE B C 1
ATOM 1907 O O . PHE B 1 62 ? -10.5 18.047 11.469 1 96.31 62 PHE B O 1
ATOM 1914 N N . ALA B 1 63 ? -9.219 19.625 10.492 1 95.06 63 ALA B N 1
ATOM 1915 C CA . ALA B 1 63 ? -10.312 20.578 10.477 1 95.06 63 ALA B CA 1
ATOM 1916 C C . ALA B 1 63 ? -11.484 20.062 9.633 1 95.06 63 ALA B C 1
ATOM 1918 O O . ALA B 1 63 ? -12.633 20.125 10.062 1 95.06 63 ALA B O 1
ATOM 1919 N N . PHE B 1 64 ? -11.172 19.547 8.477 1 95.5 64 PHE B N 1
ATOM 1920 C CA . PHE B 1 64 ? -12.18 18.984 7.594 1 95.5 64 PHE B CA 1
ATOM 1921 C C . PHE B 1 64 ? -12.891 17.812 8.266 1 95.5 64 PHE B C 1
ATOM 1923 O O . PHE B 1 64 ? -14.117 17.734 8.25 1 95.5 64 PHE B O 1
ATOM 1930 N N . LEU B 1 65 ? -12.125 16.906 8.867 1 94.94 65 LEU B N 1
ATOM 1931 C CA . LEU B 1 65 ? -12.695 15.695 9.453 1 94.94 65 LEU B CA 1
ATOM 1932 C C . LEU B 1 65 ? -13.602 16.047 10.633 1 94.94 65 LEU B C 1
ATOM 1934 O O . LEU B 1 65 ? -14.617 15.383 10.859 1 94.94 65 LEU B O 1
ATOM 1938 N N . ASN B 1 66 ? -13.195 17.031 11.375 1 93.25 66 ASN B N 1
ATOM 1939 C CA . ASN B 1 66 ? -14.039 17.484 12.469 1 93.25 66 ASN B CA 1
ATOM 1940 C C . ASN B 1 66 ? -15.414 17.938 11.969 1 93.25 66 ASN B C 1
ATOM 1942 O O . ASN B 1 66 ? -16.438 17.547 12.531 1 93.25 66 ASN B O 1
ATOM 1946 N N . SER B 1 67 ? -15.414 18.734 10.938 1 94.19 67 SER B N 1
ATOM 1947 C CA . SER B 1 67 ? -16.656 19.203 10.336 1 94.19 67 SER B CA 1
ATOM 1948 C C . SER B 1 67 ? -17.453 18.047 9.727 1 94.19 67 SER B C 1
ATOM 1950 O O . SER B 1 67 ? -18.672 17.984 9.875 1 94.19 67 SER B O 1
ATOM 1952 N N . PHE B 1 68 ? -16.734 17.172 9.047 1 93.31 68 PHE B N 1
ATOM 1953 C CA . PHE B 1 68 ? -17.328 16 8.406 1 93.31 68 PHE B CA 1
ATOM 1954 C C . PHE B 1 68 ? -18.031 15.117 9.438 1 93.31 68 PHE B C 1
ATOM 1956 O O . PHE B 1 68 ? -19.156 14.688 9.219 1 93.31 68 PHE B O 1
ATOM 1963 N N . ASN B 1 69 ? -17.359 14.867 10.492 1 93.56 69 ASN B N 1
ATOM 1964 C CA . ASN B 1 69 ? -17.891 14.023 11.555 1 93.56 69 ASN B CA 1
ATOM 1965 C C . ASN B 1 69 ? -19.156 14.633 12.172 1 93.56 69 ASN B C 1
ATOM 1967 O O . ASN B 1 69 ? -20.109 13.922 12.453 1 93.56 69 ASN B O 1
ATOM 1971 N N . LYS B 1 70 ? -19.125 15.883 12.383 1 92.75 70 LYS B N 1
ATOM 1972 C CA . LYS B 1 70 ? -20.281 16.578 12.945 1 92.75 70 LYS B CA 1
ATOM 1973 C C . LYS B 1 70 ? -21.469 16.516 12 1 92.75 70 LYS B C 1
ATOM 1975 O O . LYS B 1 70 ? -22.594 16.203 12.422 1 92.75 70 LYS B O 1
ATOM 1980 N N . GLN B 1 71 ? -21.25 16.734 10.781 1 93 71 GLN B N 1
ATOM 1981 C CA . GLN B 1 71 ? -22.312 16.797 9.773 1 93 71 GLN B CA 1
ATOM 1982 C C . GLN B 1 71 ? -22.891 15.414 9.516 1 93 71 GLN B C 1
ATOM 1984 O O . GLN B 1 71 ? -24.109 15.273 9.344 1 93 71 GLN B O 1
ATOM 1989 N N . LYS B 1 72 ? -22.047 14.422 9.539 1 91.38 72 LYS B N 1
ATOM 1990 C CA . LYS B 1 72 ? -22.484 13.078 9.164 1 91.38 72 LYS B CA 1
ATOM 1991 C C . LYS B 1 72 ? -22.703 12.211 10.398 1 91.38 72 LYS B C 1
ATOM 1993 O O . LYS B 1 72 ? -23.062 11.039 10.281 1 91.38 72 LYS B O 1
ATOM 1998 N N . GLU B 1 73 ? -22.438 12.789 11.578 1 91.25 73 GLU B N 1
ATOM 1999 C CA . GLU B 1 73 ? -22.562 12.07 12.844 1 91.25 73 GLU B CA 1
ATOM 2000 C C . GLU B 1 73 ? -21.703 10.805 12.844 1 91.25 73 GLU B C 1
ATOM 2002 O O . GLU B 1 73 ? -22.188 9.719 13.164 1 91.25 73 GLU B O 1
ATOM 2007 N N . LYS B 1 74 ? -20.547 11.023 12.391 1 91.12 74 LYS B N 1
ATOM 2008 C CA . LYS B 1 74 ? -19.562 9.945 12.367 1 91.12 74 LYS B CA 1
ATOM 2009 C C . LYS B 1 74 ? -18.422 10.227 13.336 1 91.12 74 LYS B C 1
ATOM 2011 O O . LYS B 1 74 ? -18.375 11.297 13.953 1 91.12 74 LYS B O 1
ATOM 2016 N N . ARG B 1 75 ? -17.672 9.203 13.57 1 89.56 75 ARG B N 1
ATOM 2017 C CA . ARG B 1 75 ? -16.5 9.336 14.438 1 89.56 75 ARG B CA 1
ATOM 2018 C C . ARG B 1 75 ? -15.234 8.859 13.727 1 89.56 75 ARG B C 1
ATOM 2020 O O . ARG B 1 75 ? -14.477 8.062 14.281 1 89.56 75 ARG B O 1
ATOM 2027 N N . ILE B 1 76 ? -15.023 9.422 12.57 1 90.94 76 ILE B N 1
ATOM 2028 C CA . ILE B 1 76 ? -13.867 9.055 11.758 1 90.94 76 ILE B CA 1
ATOM 2029 C C . ILE B 1 76 ? -12.617 9.734 12.32 1 90.94 76 ILE B C 1
ATOM 2031 O O . ILE B 1 76 ? -12.641 10.914 12.664 1 90.94 76 ILE B O 1
ATOM 2035 N N . ASN B 1 77 ? -11.609 8.922 12.5 1 92.31 77 ASN B N 1
ATOM 2036 C CA . ASN B 1 77 ? -10.328 9.43 12.969 1 92.31 77 ASN B CA 1
ATOM 2037 C C . ASN B 1 77 ? -9.188 9.047 12.031 1 92.31 77 ASN B C 1
ATOM 2039 O O . ASN B 1 77 ? -9.328 8.133 11.219 1 92.31 77 ASN B O 1
ATOM 2043 N N . VAL B 1 78 ? -8.102 9.867 12.078 1 95.31 78 VAL B N 1
ATOM 2044 C CA . VAL B 1 78 ? -6.965 9.562 11.219 1 95.31 78 VAL B CA 1
ATOM 2045 C C . VAL B 1 78 ? -5.672 9.648 12.023 1 95.31 78 VAL B C 1
ATOM 2047 O O . VAL B 1 78 ? -5.613 10.344 13.047 1 95.31 78 VAL B O 1
ATOM 2050 N N . ARG B 1 79 ? -4.75 8.844 11.695 1 97.31 79 ARG B N 1
ATOM 2051 C CA . ARG B 1 79 ? -3.354 8.945 12.102 1 97.31 79 ARG B CA 1
ATOM 2052 C C . ARG B 1 79 ? -2.488 9.5 10.977 1 97.31 79 ARG B C 1
ATOM 2054 O O . ARG B 1 79 ? -2.471 8.945 9.875 1 97.31 79 ARG B O 1
ATOM 2061 N N . ILE B 1 80 ? -1.811 10.586 11.25 1 98.38 80 ILE B N 1
ATOM 2062 C CA . ILE B 1 80 ? -1.008 11.188 10.188 1 98.38 80 ILE B CA 1
ATOM 2063 C C . ILE B 1 80 ? 0.475 11.07 10.539 1 98.38 80 ILE B C 1
ATOM 2065 O O . ILE B 1 80 ? 0.878 11.352 11.672 1 98.38 80 ILE B O 1
ATOM 2069 N N . GLY B 1 81 ? 1.257 10.578 9.602 1 98.62 81 GLY B N 1
ATOM 2070 C CA . GLY B 1 81 ? 2.705 10.5 9.711 1 98.62 81 GLY B CA 1
ATOM 2071 C C . GLY B 1 81 ? 3.422 11.312 8.641 1 98.62 81 GLY B C 1
ATOM 2072 O O . GLY B 1 81 ? 3.062 11.258 7.465 1 98.62 81 GLY B O 1
ATOM 2073 N N . LEU B 1 82 ? 4.418 12.102 9.047 1 98.69 82 LEU B N 1
ATOM 2074 C CA . LEU B 1 82 ? 5.176 12.93 8.117 1 98.69 82 LEU B CA 1
ATOM 2075 C C . LEU B 1 82 ? 6.668 12.648 8.227 1 98.69 82 LEU B C 1
ATOM 2077 O O . LEU B 1 82 ? 7.191 12.461 9.328 1 98.69 82 LEU B O 1
ATOM 2081 N N . HIS B 1 83 ? 7.305 12.617 7.133 1 98 83 HIS B N 1
ATOM 2082 C CA . HIS B 1 83 ? 8.758 12.484 7.059 1 98 83 HIS B CA 1
ATOM 2083 C C . HIS B 1 83 ? 9.328 13.305 5.91 1 98 83 HIS B C 1
ATOM 2085 O O . HIS B 1 83 ? 8.703 13.43 4.855 1 98 83 HIS B O 1
ATOM 2091 N N . THR B 1 84 ? 10.469 13.914 6.184 1 97 84 THR B N 1
ATOM 2092 C CA . THR B 1 84 ? 11.219 14.617 5.148 1 97 84 THR B CA 1
ATOM 2093 C C . THR B 1 84 ? 12.477 13.852 4.773 1 97 84 THR B C 1
ATOM 2095 O O . THR B 1 84 ? 13.312 13.555 5.637 1 97 84 THR B O 1
ATOM 2098 N N . GLY B 1 85 ? 12.586 13.5 3.557 1 94.69 85 GLY B N 1
ATOM 2099 C CA . GLY B 1 85 ? 13.758 12.781 3.08 1 94.69 85 GLY B CA 1
ATOM 2100 C C . GLY B 1 85 ? 13.82 12.68 1.568 1 94.69 85 GLY B C 1
ATOM 2101 O O . GLY B 1 85 ? 12.906 13.117 0.872 1 94.69 85 GLY B O 1
ATOM 2102 N N . GLU B 1 86 ? 14.922 12.117 1.027 1 91.19 86 GLU B N 1
ATOM 2103 C CA . GLU B 1 86 ? 15.133 11.953 -0.409 1 91.19 86 GLU B CA 1
ATOM 2104 C C . GLU B 1 86 ? 14.406 10.711 -0.932 1 91.19 86 GLU B C 1
ATOM 2106 O O . GLU B 1 86 ? 14.352 9.688 -0.25 1 91.19 86 GLU B O 1
ATOM 2111 N N . CYS B 1 87 ? 13.812 10.906 -2.094 1 90.69 87 CYS B N 1
ATOM 2112 C CA . CYS B 1 87 ? 13.164 9.781 -2.758 1 90.69 87 CYS B CA 1
ATOM 2113 C C . CYS B 1 87 ? 13.289 9.906 -4.273 1 90.69 87 CYS B C 1
ATOM 2115 O O . CYS B 1 87 ? 13.75 10.922 -4.785 1 90.69 87 CYS B O 1
ATOM 2117 N N . VAL B 1 88 ? 13.062 8.859 -4.977 1 89 88 VAL B N 1
ATOM 2118 C CA . VAL B 1 88 ? 13.117 8.812 -6.434 1 89 88 VAL B CA 1
ATOM 2119 C C . VAL B 1 88 ? 11.711 8.609 -7 1 89 88 VAL B C 1
ATOM 2121 O O . VAL B 1 88 ? 10.984 7.719 -6.551 1 89 88 VAL B O 1
ATOM 2124 N N . GLY B 1 89 ? 11.32 9.539 -7.871 1 90.38 89 GLY B N 1
ATOM 2125 C CA . GLY B 1 89 ? 10.07 9.391 -8.594 1 90.38 89 GLY B CA 1
ATOM 2126 C C . GLY B 1 89 ? 10.227 8.656 -9.914 1 90.38 89 GLY B C 1
ATOM 2127 O O . GLY B 1 89 ? 11.25 8.789 -10.586 1 90.38 89 GLY B O 1
ATOM 2128 N N . GLY B 1 90 ? 9.195 7.875 -10.289 1 87.94 90 GLY B N 1
ATOM 2129 C CA . GLY B 1 90 ? 9.203 7.172 -11.562 1 87.94 90 GLY B CA 1
ATOM 2130 C C . GLY B 1 90 ? 7.836 6.641 -11.961 1 87.94 90 GLY B C 1
ATOM 2131 O O . GLY B 1 90 ? 6.914 6.621 -11.141 1 87.94 90 GLY B O 1
ATOM 2132 N N . VAL B 1 91 ? 7.754 6.352 -13.219 1 89.62 91 VAL B N 1
ATOM 2133 C CA . VAL B 1 91 ? 6.527 5.766 -13.758 1 89.62 91 VAL B CA 1
ATOM 2134 C C . VAL B 1 91 ? 6.727 4.27 -13.984 1 89.62 91 VAL B C 1
ATOM 2136 O O . VAL B 1 91 ? 7.711 3.857 -14.602 1 89.62 91 VAL B O 1
ATOM 2139 N N . ILE B 1 92 ? 5.852 3.471 -13.367 1 87.12 92 ILE B N 1
ATOM 2140 C CA . ILE B 1 92 ? 5.949 2.021 -13.508 1 87.12 92 ILE B CA 1
ATOM 2141 C C . ILE B 1 92 ? 4.66 1.476 -14.117 1 87.12 92 ILE B C 1
ATOM 2143 O O . ILE B 1 92 ? 3.574 2.006 -13.875 1 87.12 92 ILE B O 1
ATOM 2147 N N . GLY B 1 93 ? 4.805 0.415 -14.938 1 83.5 93 GLY B N 1
ATOM 2148 C CA . GLY B 1 93 ? 3.66 -0.239 -15.555 1 83.5 93 GLY B CA 1
ATOM 2149 C C . GLY B 1 93 ? 3.701 -0.218 -17.062 1 83.5 93 GLY B C 1
ATOM 2150 O O . GLY B 1 93 ? 4.387 0.615 -17.672 1 83.5 93 GLY B O 1
ATOM 2151 N N . PHE B 1 94 ? 3.061 -1.198 -17.672 1 79.31 94 PHE B N 1
ATOM 2152 C CA . PHE B 1 94 ? 2.955 -1.272 -19.125 1 79.31 94 PHE B CA 1
ATOM 2153 C C . PHE B 1 94 ? 1.526 -0.997 -19.578 1 79.31 94 PHE B C 1
ATOM 2155 O O . PHE B 1 94 ? 1.3 -0.177 -20.469 1 79.31 94 PHE B O 1
ATOM 2162 N N . LYS B 1 95 ? 0.583 -1.596 -18.953 1 76.06 95 LYS B N 1
ATOM 2163 C CA . LYS B 1 95 ? -0.822 -1.396 -19.312 1 76.06 95 LYS B CA 1
ATOM 2164 C C . LYS B 1 95 ? -1.416 -0.219 -18.531 1 76.06 95 LYS B C 1
ATOM 2166 O O . LYS B 1 95 ? -2.117 0.615 -19.109 1 76.06 95 LYS B O 1
ATOM 2171 N N . LYS B 1 96 ? -1.062 -0.125 -17.266 1 80.44 96 LYS B N 1
ATOM 2172 C CA . LYS B 1 96 ? -1.495 0.959 -16.391 1 80.44 96 LYS B CA 1
ATOM 2173 C C . LYS B 1 96 ? -0.299 1.689 -15.789 1 80.44 96 LYS B C 1
ATOM 2175 O O . LYS B 1 96 ? 0.297 1.218 -14.812 1 80.44 96 LYS B O 1
ATOM 2180 N N . PHE B 1 97 ? 0.023 2.883 -16.5 1 84.06 97 PHE B N 1
ATOM 2181 C CA . PHE B 1 97 ? 1.142 3.664 -15.977 1 84.06 97 PHE B CA 1
ATOM 2182 C C . PHE B 1 97 ? 0.739 4.418 -14.719 1 84.06 97 PHE B C 1
ATOM 2184 O O . PHE B 1 97 ? -0.358 4.977 -14.641 1 84.06 97 PHE B O 1
ATOM 2191 N N . ALA B 1 98 ? 1.555 4.301 -13.781 1 86.69 98 ALA B N 1
ATOM 2192 C CA . ALA B 1 98 ? 1.321 5.043 -12.547 1 86.69 98 ALA B CA 1
ATOM 2193 C C . ALA B 1 98 ? 2.619 5.637 -12.008 1 86.69 98 ALA B C 1
ATOM 2195 O O . ALA B 1 98 ? 3.639 4.949 -11.93 1 86.69 98 ALA B O 1
ATOM 2196 N N . TYR B 1 99 ? 2.549 6.961 -11.773 1 90 99 TYR B N 1
ATOM 2197 C CA . TYR B 1 99 ? 3.664 7.602 -11.086 1 90 99 TYR B CA 1
ATOM 2198 C C . TYR B 1 99 ? 3.713 7.188 -9.617 1 90 99 TYR B C 1
ATOM 2200 O O . TYR B 1 99 ? 2.682 7.137 -8.945 1 90 99 TYR B O 1
ATOM 2208 N N . ASP B 1 100 ? 4.922 6.871 -9.172 1 92.38 100 ASP B N 1
ATOM 2209 C CA . ASP B 1 100 ? 5.098 6.461 -7.777 1 92.38 100 ASP B CA 1
ATOM 2210 C C . ASP B 1 100 ? 6.465 6.887 -7.25 1 92.38 100 ASP B C 1
ATOM 2212 O O . ASP B 1 100 ? 7.273 7.453 -7.988 1 92.38 100 ASP B O 1
ATOM 2216 N N . LEU B 1 101 ? 6.59 6.77 -5.973 1 92 101 LEU B N 1
ATOM 2217 C CA . LEU B 1 101 ? 7.824 7.152 -5.297 1 92 101 LEU B CA 1
ATOM 2218 C C . LEU B 1 101 ? 8.492 5.938 -4.652 1 92 101 LEU B C 1
ATOM 2220 O O . LEU B 1 101 ? 7.805 5.059 -4.121 1 92 101 LEU B O 1
ATOM 2224 N N . TRP B 1 102 ? 9.828 6.012 -4.707 1 89.94 102 TRP B N 1
ATOM 2225 C CA . TRP B 1 102 ? 10.602 4.945 -4.082 1 89.94 102 TRP B CA 1
ATOM 2226 C C . TRP B 1 102 ? 11.742 5.52 -3.246 1 89.94 102 TRP B C 1
ATOM 2228 O O . TRP B 1 102 ? 12.266 6.594 -3.549 1 89.94 102 TRP B O 1
ATOM 2238 N N . GLY B 1 103 ? 12.109 4.711 -2.236 1 88.06 103 GLY B N 1
ATOM 2239 C CA . GLY B 1 103 ? 13.188 5.109 -1.337 1 88.06 103 GLY B CA 1
ATOM 2240 C C . GLY B 1 103 ? 12.836 4.926 0.128 1 88.06 103 GLY B C 1
ATOM 2241 O O . GLY B 1 103 ? 11.656 4.785 0.476 1 88.06 103 GLY B O 1
ATOM 2242 N N . ASP B 1 104 ? 13.82 5.035 0.964 1 90.25 104 ASP B N 1
ATOM 2243 C CA . ASP B 1 104 ? 13.641 4.809 2.395 1 90.25 104 ASP B CA 1
ATOM 2244 C C . ASP B 1 104 ? 12.75 5.883 3.016 1 90.25 104 ASP B C 1
ATOM 2246 O O . ASP B 1 104 ? 12.086 5.637 4.023 1 90.25 104 ASP B O 1
ATOM 2250 N N . ALA B 1 105 ? 12.727 6.973 2.381 1 93.12 105 ALA B N 1
ATOM 2251 C CA . ALA B 1 105 ? 11.945 8.078 2.916 1 93.12 105 ALA B CA 1
ATOM 2252 C C . ALA B 1 105 ? 10.461 7.734 2.947 1 93.12 105 ALA B C 1
ATOM 2254 O O . ALA B 1 105 ? 9.758 8.078 3.9 1 93.12 105 ALA B O 1
ATOM 2255 N N . ILE B 1 106 ? 9.984 7.082 1.999 1 93.19 106 ILE B N 1
ATOM 2256 C CA . ILE B 1 106 ? 8.562 6.773 1.914 1 93.19 106 ILE B CA 1
ATOM 2257 C C . ILE B 1 106 ? 8.195 5.734 2.973 1 93.19 106 ILE B C 1
ATOM 2259 O O . ILE B 1 106 ? 7.117 5.801 3.564 1 93.19 106 ILE B O 1
ATOM 2263 N N . ASN B 1 107 ? 9.094 4.789 3.203 1 92.69 107 ASN B N 1
ATOM 2264 C CA . ASN B 1 107 ? 8.883 3.809 4.262 1 92.69 107 ASN B CA 1
ATOM 2265 C C . ASN B 1 107 ? 8.859 4.469 5.637 1 92.69 107 ASN B C 1
ATOM 2267 O O . ASN B 1 107 ? 8.031 4.117 6.484 1 92.69 107 ASN B O 1
ATOM 2271 N N . THR B 1 108 ? 9.734 5.363 5.797 1 96.31 108 THR B N 1
ATOM 2272 C CA . THR B 1 108 ? 9.789 6.074 7.066 1 96.31 108 THR B CA 1
ATOM 2273 C C . THR B 1 108 ? 8.508 6.863 7.309 1 96.31 108 THR B C 1
ATOM 2275 O O . THR B 1 108 ? 7.969 6.863 8.422 1 96.31 108 THR B O 1
ATOM 2278 N N . ALA B 1 109 ? 8.062 7.488 6.273 1 97.31 109 ALA B N 1
ATOM 2279 C CA . ALA B 1 109 ? 6.793 8.203 6.387 1 97.31 109 ALA B CA 1
ATOM 2280 C C . ALA B 1 109 ? 5.668 7.266 6.801 1 97.31 109 ALA B C 1
ATOM 2282 O O . ALA B 1 109 ? 4.875 7.594 7.688 1 97.31 109 ALA B O 1
ATOM 2283 N N . SER B 1 110 ? 5.598 6.184 6.148 1 95.94 110 SER B N 1
ATOM 2284 C CA . SER B 1 110 ? 4.594 5.176 6.484 1 95.94 110 SER B CA 1
ATOM 2285 C C . SER B 1 110 ? 4.723 4.73 7.934 1 95.94 110 SER B C 1
ATOM 2287 O O . SER B 1 110 ? 3.717 4.539 8.625 1 95.94 110 SER B O 1
ATOM 2289 N N . ARG B 1 111 ? 5.926 4.551 8.438 1 97 111 ARG B N 1
ATOM 2290 C CA . ARG B 1 111 ? 6.156 4.125 9.812 1 97 111 ARG B CA 1
ATOM 2291 C C . ARG B 1 111 ? 5.762 5.215 10.797 1 97 111 ARG B C 1
ATOM 2293 O O . ARG B 1 111 ? 5.305 4.926 11.906 1 97 111 ARG B O 1
ATOM 2300 N N . MET B 1 112 ? 5.941 6.453 10.344 1 97.88 112 MET B N 1
ATOM 2301 C CA . MET B 1 112 ? 5.477 7.551 11.188 1 97.88 112 MET B CA 1
ATOM 2302 C C . MET B 1 112 ? 3.967 7.477 11.391 1 97.88 112 MET B C 1
ATOM 2304 O O . MET B 1 112 ? 3.465 7.797 12.477 1 97.88 112 MET B O 1
ATOM 2308 N N . GLU B 1 113 ? 3.309 7.07 10.383 1 97.62 113 GLU B N 1
ATOM 2309 C CA . GLU B 1 113 ? 1.862 6.898 10.477 1 97.62 113 GLU B CA 1
ATOM 2310 C C . GLU B 1 113 ? 1.505 5.691 11.336 1 97.62 113 GLU B C 1
ATOM 2312 O O . GLU B 1 113 ? 0.731 5.805 12.289 1 97.62 113 GLU B O 1
ATOM 2317 N N . SER B 1 114 ? 2.146 4.539 11.102 1 94.81 114 SER B N 1
ATOM 2318 C CA . SER B 1 114 ? 1.731 3.287 11.734 1 94.81 114 SER B CA 1
ATOM 2319 C C . SER B 1 114 ? 2.111 3.256 13.211 1 94.81 114 SER B C 1
ATOM 2321 O O . SER B 1 114 ? 1.472 2.564 14 1 94.81 114 SER B O 1
ATOM 2323 N N . THR B 1 115 ? 3.131 3.941 13.594 1 96.75 115 THR B N 1
ATOM 2324 C CA . THR B 1 115 ? 3.551 3.99 14.984 1 96.75 115 THR B CA 1
ATOM 2325 C C . THR B 1 115 ? 3.002 5.238 15.672 1 96.75 115 THR B C 1
ATOM 2327 O O . THR B 1 115 ? 3.334 5.512 16.828 1 96.75 115 THR B O 1
ATOM 2330 N N . GLY B 1 116 ? 2.236 6.016 14.898 1 96.88 116 GLY B N 1
ATOM 2331 C CA . GLY B 1 116 ? 1.667 7.234 15.445 1 96.88 116 GLY B CA 1
ATOM 2332 C C . GLY B 1 116 ? 0.515 6.98 16.406 1 96.88 116 GLY B C 1
ATOM 2333 O O . GLY B 1 116 ? 0.356 5.867 16.906 1 96.88 116 GLY B O 1
ATOM 2334 N N . VAL B 1 117 ? -0.19 8.039 16.766 1 95.5 117 VAL B N 1
ATOM 2335 C CA . VAL B 1 117 ? -1.325 8.016 17.672 1 95.5 117 VAL B CA 1
ATOM 2336 C C . VAL B 1 117 ? -2.59 8.469 16.953 1 95.5 117 VAL B C 1
ATOM 2338 O O . VAL B 1 117 ? -2.576 9.469 16.234 1 95.5 117 VAL B O 1
ATOM 2341 N N . PRO B 1 118 ? -3.676 7.676 17.109 1 95.38 118 PRO B N 1
ATOM 2342 C CA . PRO B 1 118 ? -4.918 8.133 16.469 1 95.38 118 PRO B CA 1
ATOM 2343 C C . PRO B 1 118 ? -5.289 9.562 16.859 1 95.38 118 PRO B C 1
ATOM 2345 O O . PRO B 1 118 ? -5.258 9.914 18.031 1 95.38 118 PRO B O 1
ATOM 2348 N N . GLY B 1 119 ? -5.59 10.383 15.852 1 95.44 119 GLY B N 1
ATOM 2349 C CA . GLY B 1 119 ? -6.004 11.758 16.094 1 95.44 119 GLY B CA 1
ATOM 2350 C C . GLY B 1 119 ? -4.836 12.719 16.234 1 95.44 119 GLY B C 1
ATOM 2351 O O . GLY B 1 119 ? -5.02 13.875 16.625 1 95.44 119 GLY B O 1
ATOM 2352 N N . ARG B 1 120 ? -3.67 12.195 15.914 1 97.06 120 ARG B N 1
ATOM 2353 C CA . ARG B 1 120 ? -2.484 13.031 16.062 1 97.06 120 ARG B CA 1
ATOM 2354 C C . ARG B 1 120 ? -1.623 13 14.812 1 97.06 120 ARG B C 1
ATOM 2356 O O . ARG B 1 120 ? -1.864 12.195 13.906 1 97.06 120 ARG B O 1
ATOM 2363 N N . VAL B 1 121 ? -0.724 13.977 14.789 1 98.25 121 VAL B N 1
ATOM 2364 C CA . VAL B 1 121 ? 0.282 14.047 13.734 1 98.25 121 VAL B CA 1
ATOM 2365 C C . VAL B 1 121 ? 1.658 13.719 14.312 1 98.25 121 VAL B C 1
ATOM 2367 O O . VAL B 1 121 ? 2.16 14.438 15.18 1 98.25 121 VAL B O 1
ATOM 2370 N N . GLN B 1 122 ? 2.248 12.664 13.836 1 98.62 122 GLN B N 1
ATOM 2371 C CA . GLN B 1 122 ? 3.607 12.305 14.234 1 98.62 122 GLN B CA 1
ATOM 2372 C C . GLN B 1 122 ? 4.605 12.641 13.125 1 98.62 122 GLN B C 1
ATOM 2374 O O . GLN B 1 122 ? 4.387 12.305 11.961 1 98.62 122 GLN B O 1
ATOM 2379 N N . VAL B 1 123 ? 5.691 13.328 13.547 1 98.62 123 VAL B N 1
ATOM 2380 C CA . VAL B 1 123 ? 6.684 13.703 12.539 1 98.62 123 VAL B CA 1
ATOM 2381 C C . VAL B 1 123 ? 8.055 13.156 12.938 1 98.62 123 VAL B C 1
ATOM 2383 O O . VAL B 1 123 ? 8.328 12.953 14.125 1 98.62 123 VAL B O 1
ATOM 2386 N N . SER B 1 124 ? 8.852 12.914 11.961 1 98.12 124 SER B N 1
ATOM 2387 C CA . SER B 1 124 ? 10.227 12.492 12.18 1 98.12 124 SER B CA 1
ATOM 2388 C C . SER B 1 124 ? 11.102 13.656 12.617 1 98.12 124 SER B C 1
ATOM 2390 O O . SER B 1 124 ? 10.672 14.812 12.57 1 98.12 124 SER B O 1
ATOM 2392 N N . ARG B 1 125 ? 12.305 13.312 13.016 1 97.81 125 ARG B N 1
ATOM 2393 C CA . ARG B 1 125 ? 13.273 14.336 13.414 1 97.81 125 ARG B CA 1
ATOM 2394 C C . ARG B 1 125 ? 13.562 15.297 12.273 1 97.81 125 ARG B C 1
ATOM 2396 O O . ARG B 1 125 ? 13.602 16.516 12.477 1 97.81 125 ARG B O 1
ATOM 2403 N N . THR B 1 126 ? 13.727 14.773 11.078 1 97.69 126 THR B N 1
ATOM 2404 C CA . THR B 1 126 ? 14.078 15.617 9.938 1 97.69 126 THR B CA 1
ATOM 2405 C C . THR B 1 126 ? 12.945 16.578 9.609 1 97.69 126 THR B C 1
ATOM 2407 O O . THR B 1 126 ? 13.188 17.719 9.211 1 97.69 126 THR B O 1
ATOM 2410 N N . THR B 1 127 ? 11.719 16.125 9.766 1 98.12 127 THR B N 1
ATOM 2411 C CA . THR B 1 127 ? 10.586 17.031 9.586 1 98.12 127 THR B CA 1
ATOM 2412 C C . THR B 1 127 ? 10.531 18.047 10.727 1 98.12 127 THR B C 1
ATOM 2414 O O . THR B 1 127 ? 10.359 19.25 10.484 1 98.12 127 THR B O 1
ATOM 2417 N N . TYR B 1 128 ? 10.719 17.578 11.898 1 98.44 128 TYR B N 1
ATOM 2418 C CA . TYR B 1 128 ? 10.703 18.438 13.086 1 98.44 128 TYR B CA 1
ATOM 2419 C C . TYR B 1 128 ? 11.695 19.578 12.938 1 98.44 128 TYR B C 1
ATOM 2421 O O . TYR B 1 128 ? 11.352 20.75 13.188 1 98.44 128 TYR B O 1
ATOM 2429 N N . GLU B 1 129 ? 12.844 19.297 12.5 1 97.75 129 GLU B N 1
ATOM 2430 C CA . GLU B 1 129 ? 13.922 20.281 12.398 1 97.75 129 GLU B CA 1
ATOM 2431 C C . GLU B 1 129 ? 13.578 21.375 11.391 1 97.75 129 GLU B C 1
ATOM 2433 O O . GLU B 1 129 ? 14.094 22.484 11.477 1 97.75 129 GLU B O 1
ATOM 2438 N N . ARG B 1 130 ? 12.664 21.078 10.547 1 96.75 130 ARG B N 1
ATOM 2439 C CA . ARG B 1 130 ? 12.328 22.016 9.484 1 96.75 130 ARG B CA 1
ATOM 2440 C C . ARG B 1 130 ? 11.141 22.891 9.891 1 96.75 130 ARG B C 1
ATOM 2442 O O . ARG B 1 130 ? 10.891 23.922 9.273 1 96.75 130 ARG B O 1
ATOM 2449 N N . VAL B 1 131 ? 10.414 22.469 10.969 1 97.38 131 VAL B N 1
ATOM 2450 C CA . VAL B 1 131 ? 9.156 23.172 11.18 1 97.38 131 VAL B CA 1
ATOM 2451 C C . VAL B 1 131 ? 9.062 23.641 12.633 1 97.38 131 VAL B C 1
ATOM 2453 O O . VAL B 1 131 ? 8.195 24.438 12.984 1 97.38 131 VAL B O 1
ATOM 2456 N N . HIS B 1 132 ? 9.945 23.203 13.523 1 95.81 132 HIS B N 1
ATOM 2457 C CA . HIS B 1 132 ? 9.805 23.453 14.953 1 95.81 132 HIS B CA 1
ATOM 2458 C C . HIS B 1 132 ? 9.93 24.938 15.281 1 95.81 132 HIS B C 1
ATOM 2460 O O . HIS B 1 132 ? 9.43 25.391 16.312 1 95.81 132 HIS B O 1
ATOM 2466 N N . ASP B 1 133 ? 10.578 25.688 14.422 1 96.12 133 ASP B N 1
ATOM 2467 C CA . ASP B 1 133 ? 10.812 27.109 14.695 1 96.12 133 ASP B CA 1
ATOM 2468 C C . ASP B 1 133 ? 9.773 27.984 14 1 96.12 133 ASP B C 1
ATOM 2470 O O . ASP B 1 133 ? 9.914 29.203 13.945 1 96.12 133 ASP B O 1
ATOM 2474 N N . LEU B 1 134 ? 8.734 27.375 13.5 1 96.19 134 LEU B N 1
ATOM 2475 C CA . LEU B 1 134 ? 7.723 28.109 12.742 1 96.19 134 LEU B CA 1
ATOM 2476 C C . LEU B 1 134 ? 6.465 28.328 13.57 1 96.19 134 LEU B C 1
ATOM 2478 O O . LEU B 1 134 ? 5.387 28.562 13.023 1 96.19 134 LEU B O 1
ATOM 2482 N N . GLY B 1 135 ? 6.543 28.125 14.875 1 95.75 135 GLY B N 1
ATOM 2483 C CA . GLY B 1 135 ? 5.414 28.391 15.758 1 95.75 135 GLY B CA 1
ATOM 2484 C C . GLY B 1 135 ? 4.633 27.125 16.109 1 95.75 135 GLY B C 1
ATOM 2485 O O . GLY B 1 135 ? 3.617 27.203 16.797 1 95.75 135 GLY B O 1
ATOM 2486 N N . PHE B 1 136 ? 5.129 26.062 15.633 1 97 136 PHE B N 1
ATOM 2487 C CA . PHE B 1 136 ? 4.488 24.797 15.977 1 97 136 PHE B CA 1
ATOM 2488 C C . PHE B 1 136 ? 5.129 24.188 17.219 1 97 136 PHE B C 1
ATOM 2490 O O . PHE B 1 136 ? 6.352 24.219 17.375 1 97 136 PHE B O 1
ATOM 2497 N N . GLU B 1 137 ? 4.312 23.672 18.062 1 97.56 137 GLU B N 1
ATOM 2498 C CA . GLU B 1 137 ? 4.797 22.984 19.25 1 97.56 137 GLU B CA 1
ATOM 2499 C C . GLU B 1 137 ? 4.676 21.469 19.109 1 97.56 137 GLU B C 1
ATOM 2501 O O . GLU B 1 137 ? 3.719 20.969 18.516 1 97.56 137 GLU B O 1
ATOM 2506 N N . PHE B 1 138 ? 5.645 20.812 19.75 1 98.12 138 PHE B N 1
ATOM 2507 C CA . PHE B 1 138 ? 5.688 19.359 19.609 1 98.12 138 PHE B CA 1
ATOM 2508 C C . PHE B 1 138 ? 5.969 18.703 20.969 1 98.12 138 PHE B C 1
ATOM 2510 O O . PHE B 1 138 ? 6.605 19.312 21.828 1 98.12 138 PHE B O 1
ATOM 2517 N N . GLU B 1 139 ? 5.441 17.531 21.078 1 97.56 139 GLU B N 1
ATOM 2518 C CA . GLU B 1 139 ? 5.789 16.625 22.172 1 97.56 139 GLU B CA 1
ATOM 2519 C C . GLU B 1 139 ? 6.754 15.539 21.719 1 97.56 139 GLU B C 1
ATOM 2521 O O . GLU B 1 139 ? 6.473 14.82 20.75 1 97.56 139 GLU B O 1
ATOM 2526 N N . GLU B 1 140 ? 7.82 15.391 22.438 1 97.44 140 GLU B N 1
ATOM 2527 C CA . GLU B 1 140 ? 8.82 14.391 22.078 1 97.44 140 GLU B CA 1
ATOM 2528 C C . GLU B 1 140 ? 8.422 13 22.547 1 97.44 140 GLU B C 1
ATOM 2530 O O . GLU B 1 140 ? 7.887 12.844 23.656 1 97.44 140 GLU B O 1
ATOM 2535 N N . ARG B 1 141 ? 8.609 12.055 21.625 1 96.88 141 ARG B N 1
ATOM 2536 C CA . ARG B 1 141 ? 8.414 10.648 21.953 1 96.88 141 ARG B CA 1
ATOM 2537 C C . ARG B 1 141 ? 9.703 9.859 21.75 1 96.88 141 ARG B C 1
ATOM 2539 O O . ARG B 1 141 ? 10.219 9.781 20.625 1 96.88 141 ARG B O 1
ATOM 2546 N N . GLU B 1 142 ? 10.133 9.211 22.891 1 92.75 142 GLU B N 1
ATOM 2547 C CA . GLU B 1 142 ? 11.375 8.445 22.781 1 92.75 142 GLU B CA 1
ATOM 2548 C C . GLU B 1 142 ? 11.102 6.945 22.719 1 92.75 142 GLU B C 1
ATOM 2550 O O . GLU B 1 142 ? 10.055 6.484 23.188 1 92.75 142 GLU B O 1
ATOM 2555 N N . GLY B 1 143 ? 12.023 6.309 22.062 1 91.56 143 GLY B N 1
ATOM 2556 C CA . GLY B 1 143 ? 12.039 4.855 22.125 1 91.56 143 GLY B CA 1
ATOM 2557 C C . GLY B 1 143 ? 10.953 4.207 21.281 1 91.56 143 GLY B C 1
ATOM 2558 O O . GLY B 1 143 ? 10.383 3.189 21.688 1 91.56 143 GLY B O 1
ATOM 2559 N N . ILE B 1 144 ? 10.57 4.809 20.172 1 93.31 144 ILE B N 1
ATOM 2560 C CA . ILE B 1 144 ? 9.578 4.207 19.281 1 93.31 144 ILE B CA 1
ATOM 2561 C C . ILE B 1 144 ? 10.258 3.188 18.375 1 93.31 144 ILE B C 1
ATOM 2563 O O . ILE B 1 144 ? 11.211 3.52 17.656 1 93.31 144 ILE B O 1
ATOM 2567 N N . GLN B 1 145 ? 9.797 1.961 18.484 1 94.25 145 GLN B N 1
ATOM 2568 C CA . GLN B 1 145 ? 10.336 0.918 17.625 1 94.25 145 GLN B CA 1
ATOM 2569 C C . GLN B 1 145 ? 9.805 1.048 16.203 1 94.25 145 GLN B C 1
ATOM 2571 O O . GLN B 1 145 ? 8.602 0.925 15.969 1 94.25 145 GLN B O 1
ATOM 2576 N N . VAL B 1 146 ? 10.711 1.311 15.32 1 91.69 146 VAL B N 1
ATOM 2577 C CA . VAL B 1 146 ? 10.359 1.471 13.914 1 91.69 146 VAL B CA 1
ATOM 2578 C C . VAL B 1 146 ? 10.977 0.34 13.094 1 91.69 146 VAL B C 1
ATOM 2580 O O . VAL B 1 146 ? 12.195 0.166 13.086 1 91.69 146 VAL B O 1
ATOM 2583 N N . LYS B 1 147 ? 10.125 -0.356 12.414 1 86.25 147 LYS B N 1
ATOM 2584 C CA . LYS B 1 147 ? 10.578 -1.49 11.617 1 86.25 147 LYS B CA 1
ATOM 2585 C C . LYS B 1 147 ? 11.664 -1.07 10.633 1 86.25 147 LYS B C 1
ATOM 2587 O O . LYS B 1 147 ? 11.516 -0.079 9.922 1 86.25 147 LYS B O 1
ATOM 2592 N N . GLY B 1 148 ? 12.773 -1.752 10.656 1 87.19 148 GLY B N 1
ATOM 2593 C CA . GLY B 1 148 ? 13.867 -1.488 9.734 1 87.19 148 GLY B CA 1
ATOM 2594 C C . GLY B 1 148 ? 14.789 -0.377 10.203 1 87.19 148 GLY B C 1
ATOM 2595 O O . GLY B 1 148 ? 15.852 -0.154 9.617 1 87.19 148 GLY B O 1
ATOM 2596 N N . LYS B 1 149 ? 14.391 0.37 11.289 1 90.62 149 LYS B N 1
ATOM 2597 C CA . LYS B 1 149 ? 15.164 1.538 11.695 1 90.62 149 LYS B CA 1
ATOM 2598 C C . LYS B 1 149 ? 15.562 1.445 13.164 1 90.62 149 LYS B C 1
ATOM 2600 O O . LYS B 1 149 ? 16.406 2.207 13.633 1 90.62 149 LYS B O 1
ATOM 2605 N N . GLY B 1 150 ? 14.906 0.533 13.883 1 93.5 150 GLY B N 1
ATOM 2606 C CA . GLY B 1 150 ? 15.188 0.436 15.305 1 93.5 150 GLY B CA 1
ATOM 2607 C C . GLY B 1 150 ? 14.461 1.476 16.125 1 93.5 150 GLY B C 1
ATOM 2608 O O . GLY B 1 150 ? 13.336 1.855 15.805 1 93.5 150 GLY B O 1
ATOM 2609 N N . LEU B 1 151 ? 15.039 1.809 17.297 1 94.94 151 LEU B N 1
ATOM 2610 C CA . LEU B 1 151 ? 14.445 2.812 18.172 1 94.94 151 LEU B CA 1
ATOM 2611 C C . LEU B 1 151 ? 14.688 4.219 17.641 1 94.94 151 LEU B C 1
ATOM 2613 O O . LEU B 1 151 ? 15.82 4.566 17.297 1 94.94 151 LEU B O 1
ATOM 2617 N N . MET B 1 152 ? 13.578 4.941 17.562 1 95.31 152 MET B N 1
ATOM 2618 C CA . MET B 1 152 ? 13.664 6.297 17.031 1 95.31 152 MET B CA 1
ATOM 2619 C C . MET B 1 152 ? 12.969 7.289 17.953 1 95.31 152 MET B C 1
ATOM 2621 O O . MET B 1 152 ? 12 6.938 18.641 1 95.31 152 MET B O 1
ATOM 2625 N N . LYS B 1 153 ? 13.57 8.469 17.953 1 97.44 153 LYS B N 1
ATOM 2626 C CA . LYS B 1 153 ? 12.859 9.602 18.531 1 97.44 153 LYS B CA 1
ATOM 2627 C C . LYS B 1 153 ? 11.898 10.219 17.516 1 97.44 153 LYS B C 1
ATOM 2629 O O . LYS B 1 153 ? 12.258 10.445 16.359 1 97.44 153 LYS B O 1
ATOM 2634 N N . THR B 1 154 ? 10.672 10.359 17.969 1 98.38 154 THR B N 1
ATOM 2635 C CA . THR B 1 154 ? 9.656 10.984 17.125 1 98.38 154 THR B CA 1
ATOM 2636 C C . THR B 1 154 ? 8.992 12.148 17.859 1 98.38 154 THR B C 1
ATOM 2638 O O . THR B 1 154 ? 9.305 12.43 19.016 1 98.38 154 THR B O 1
ATOM 2641 N N . TYR B 1 155 ? 8.078 12.906 17.141 1 98.62 155 TYR B N 1
ATOM 2642 C CA . TYR B 1 155 ? 7.457 14.109 17.688 1 98.62 155 TYR B CA 1
ATOM 2643 C C . TYR B 1 155 ? 5.977 14.156 17.328 1 98.62 155 TYR B C 1
ATOM 2645 O O . TYR B 1 155 ? 5.594 13.945 16.172 1 98.62 155 TYR B O 1
ATOM 2653 N N . LEU B 1 156 ? 5.215 14.43 18.312 1 98.44 156 LEU B N 1
ATOM 2654 C CA . LEU B 1 156 ? 3.787 14.633 18.094 1 98.44 156 LEU B CA 1
ATOM 2655 C C . LEU B 1 156 ? 3.445 16.125 18.078 1 98.44 156 LEU B C 1
ATOM 2657 O O . LEU B 1 156 ? 3.832 16.859 18.984 1 98.44 156 LEU B O 1
ATOM 2661 N N . LEU B 1 157 ? 2.742 16.562 17.031 1 98.31 157 LEU B N 1
ATOM 2662 C CA . LEU B 1 157 ? 2.236 17.938 17.031 1 98.31 157 LEU B CA 1
ATOM 2663 C C . LEU B 1 157 ? 1.282 18.156 18.203 1 98.31 157 LEU B C 1
ATOM 2665 O O . LEU B 1 157 ? 0.427 17.328 18.484 1 98.31 157 LEU B O 1
ATOM 2669 N N . ALA B 1 158 ? 1.413 19.25 18.797 1 96.31 158 ALA B N 1
ATOM 2670 C CA . ALA B 1 158 ? 0.548 19.578 19.922 1 96.31 158 ALA B CA 1
ATOM 2671 C C . ALA B 1 158 ? -0.912 19.672 19.484 1 96.31 158 ALA B C 1
ATOM 2673 O O . ALA B 1 158 ? -1.215 20.234 18.438 1 96.31 158 ALA B O 1
ATOM 2674 N N . ALA B 1 159 ? -1.785 19.234 20.312 1 90.06 159 ALA B N 1
ATOM 2675 C CA . ALA B 1 159 ? -3.205 19.094 20 1 90.06 159 ALA B CA 1
ATOM 2676 C C . ALA B 1 159 ? -3.83 20.453 19.656 1 90.06 159 ALA B C 1
ATOM 2678 O O . ALA B 1 159 ? -4.754 20.531 18.844 1 90.06 159 ALA B O 1
ATOM 2679 N N . LYS B 1 160 ? -3.379 21.5 20.234 1 85.88 160 LYS B N 1
ATOM 2680 C CA . LYS B 1 160 ? -3.953 22.828 20.047 1 85.88 160 LYS B CA 1
ATOM 2681 C C . LYS B 1 160 ? -3.877 23.266 18.578 1 85.88 160 LYS B C 1
ATOM 2683 O O . LYS B 1 160 ? -4.625 24.141 18.141 1 85.88 160 LYS B O 1
ATOM 2688 N N . HIS B 1 161 ? -3.008 22.578 17.906 1 86.75 161 HIS B N 1
ATOM 2689 C CA . HIS B 1 161 ? -2.789 23 16.516 1 86.75 161 HIS B CA 1
ATOM 2690 C C . HIS B 1 161 ? -3.781 22.328 15.578 1 86.75 161 HIS B C 1
ATOM 2692 O O . HIS B 1 161 ? -3.975 22.781 14.453 1 86.75 161 HIS B O 1
ATOM 2698 N N . HIS B 1 162 ? -4.484 21.203 16.031 1 82.69 162 HIS B N 1
ATOM 2699 C CA . HIS B 1 162 ? -5.316 20.531 15.047 1 82.69 162 HIS B CA 1
ATOM 2700 C C . HIS B 1 162 ? -6.59 19.984 15.68 1 82.69 162 HIS B C 1
ATOM 2702 O O . HIS B 1 162 ? -7.484 19.5 14.977 1 82.69 162 HIS B O 1
ATOM 2708 N N . LEU B 1 163 ? -6.699 19.953 16.938 1 78.31 163 LEU B N 1
ATOM 2709 C CA . LEU B 1 163 ? -7.934 19.562 17.594 1 78.31 163 LEU B CA 1
ATOM 2710 C C . LEU B 1 163 ? -8.719 20.797 18.047 1 78.31 163 LEU B C 1
ATOM 2712 O O . LEU B 1 163 ? -8.125 21.812 18.406 1 78.31 163 LEU B O 1
ATOM 2716 N N . PRO B 1 164 ? -10.086 20.672 17.734 1 68.94 164 PRO B N 1
ATOM 2717 C CA . PRO B 1 164 ? -10.891 21.812 18.188 1 68.94 164 PRO B CA 1
ATOM 2718 C C . PRO B 1 164 ? -10.703 22.094 19.688 1 68.94 164 PRO B C 1
ATOM 2720 O O . PRO B 1 164 ? -10.438 21.172 20.453 1 68.94 164 PRO B O 1
ATOM 2723 N N . ALA B 1 165 ? -10.531 23.297 19.969 1 54.72 165 ALA B N 1
ATOM 2724 C CA . ALA B 1 165 ? -10.477 23.672 21.375 1 54.72 165 ALA B CA 1
ATOM 2725 C C . ALA B 1 165 ? -11.641 23.062 22.156 1 54.72 165 ALA B C 1
ATOM 2727 O O . ALA B 1 165 ? -12.719 22.844 21.609 1 54.72 165 ALA B O 1
ATOM 2728 N N . VAL B 1 166 ? -11.445 22.109 23.047 1 45 166 VAL B N 1
ATOM 2729 C CA . VAL B 1 166 ? -12.414 21.453 23.922 1 45 166 VAL B CA 1
ATOM 2730 C C . VAL B 1 166 ? -13.578 22.406 24.219 1 45 166 VAL B C 1
ATOM 2732 O O . VAL B 1 166 ? -14.477 22.078 24.984 1 45 166 VAL B O 1
ATOM 2735 N N . GLU B 1 167 ? -13.703 23.578 23.938 1 40.03 167 GLU B N 1
ATOM 2736 C CA . GLU B 1 167 ? -14.898 24.25 24.438 1 40.03 167 GLU B CA 1
ATOM 2737 C C . GLU B 1 167 ? -16.172 23.672 23.844 1 40.03 167 GLU B C 1
ATOM 2739 O O . GLU B 1 167 ? -17.203 23.609 24.5 1 40.03 167 GLU B O 1
ATOM 2744 N N . ASP B 1 168 ? -16.25 23.531 22.469 1 37.97 168 ASP B N 1
ATOM 2745 C CA . ASP B 1 168 ? -17.594 23.406 21.906 1 37.97 168 ASP B CA 1
ATOM 2746 C C . ASP B 1 168 ? -18.094 21.969 21.984 1 37.97 168 ASP B C 1
ATOM 2748 O O . ASP B 1 168 ? -18.922 21.547 21.172 1 37.97 168 ASP B O 1
ATOM 2752 N N . ILE B 1 169 ? -17.5 21 22.422 1 35.81 169 ILE B N 1
ATOM 2753 C CA . ILE B 1 169 ? -18.156 19.703 22.578 1 35.81 169 ILE B CA 1
ATOM 2754 C C . ILE B 1 169 ? -19.359 19.844 23.484 1 35.81 169 ILE B C 1
ATOM 2756 O O . ILE B 1 169 ? -19.234 20.172 24.672 1 35.81 169 ILE B O 1
ATOM 2760 N N . ILE B 1 170 ? -20.5 20.141 22.875 1 32.94 170 ILE B N 1
ATOM 2761 C CA . ILE B 1 170 ? -21.75 19.922 23.594 1 32.94 170 ILE B CA 1
ATOM 2762 C C . ILE B 1 170 ? -21.781 18.5 24.172 1 32.94 170 ILE B C 1
ATOM 2764 O O . ILE B 1 170 ? -21.641 17.531 23.422 1 32.94 170 ILE B O 1
ATOM 2768 N N . THR B 1 171 ? -21.391 18.25 25.312 1 31.09 171 THR B N 1
ATOM 2769 C CA . THR B 1 171 ? -21.594 17.031 26.078 1 31.09 171 THR B CA 1
ATOM 2770 C C . THR B 1 171 ? -23 16.5 25.859 1 31.09 171 THR B C 1
ATOM 2772 O O . THR B 1 171 ? -23.984 17.141 26.234 1 31.09 171 THR B O 1
ATOM 2775 N N . LEU B 1 172 ? -23.219 15.828 24.766 1 30.75 172 LEU B N 1
ATOM 2776 C CA . LEU B 1 172 ? -24.547 15.234 24.859 1 30.75 172 LEU B CA 1
ATOM 2777 C C . LEU B 1 172 ? -24.766 14.594 26.219 1 30.75 172 LEU B C 1
ATOM 2779 O O . LEU B 1 172 ? -23.828 14.062 26.812 1 30.75 172 LEU B O 1
ATOM 2783 N N . PRO B 1 173 ? -25.906 14.859 26.828 1 27.66 173 PRO B N 1
ATOM 2784 C CA . PRO B 1 173 ? -26.281 14.328 28.141 1 27.66 173 PRO B CA 1
ATOM 2785 C C . PRO B 1 173 ? -26.109 12.812 28.234 1 27.66 173 PRO B C 1
ATOM 2787 O O . PRO B 1 173 ? -26.219 12.117 27.234 1 27.66 173 PRO B O 1
ATOM 2790 N N . HIS B 1 174 ? -25.203 12.359 29 1 29.25 174 HIS B N 1
ATOM 2791 C CA . HIS B 1 174 ? -25.078 10.984 29.469 1 29.25 174 HIS B CA 1
ATOM 2792 C C . HIS B 1 174 ? -26.453 10.375 29.75 1 29.25 174 HIS B C 1
ATOM 2794 O O . HIS B 1 174 ? -27.219 10.914 30.547 1 29.25 174 HIS B O 1
ATOM 2800 N N . TYR B 1 175 ? -27.141 9.812 28.797 1 26.09 175 TYR B N 1
ATOM 2801 C CA . TYR B 1 175 ? -28.328 9.086 29.219 1 26.09 175 TYR B CA 1
ATOM 2802 C C . TYR B 1 175 ? -27.984 8.141 30.375 1 26.09 175 TYR B C 1
ATOM 2804 O O . TYR B 1 175 ? -27.188 7.223 30.219 1 26.09 175 TYR B O 1
ATOM 2812 N N . GLU B 1 176 ? -27.938 8.641 31.594 1 23.72 176 GLU B N 1
ATOM 2813 C CA . GLU B 1 176 ? -27.969 7.816 32.812 1 23.72 176 GLU B CA 1
ATOM 2814 C C . GLU B 1 176 ? -29.125 6.816 32.75 1 23.72 176 GLU B C 1
ATOM 2816 O O . GLU B 1 176 ? -30.281 7.199 32.594 1 23.72 176 GLU B O 1
ATOM 2821 N N . SER B 1 177 ? -28.938 5.641 32.094 1 22.52 177 SER B N 1
ATOM 2822 C CA . SER B 1 177 ? -29.938 4.617 32.438 1 22.52 177 SER B CA 1
ATOM 2823 C C . SER B 1 177 ? -30.219 4.578 33.938 1 22.52 177 SER B C 1
ATOM 2825 O O . SER B 1 177 ? -29.297 4.363 34.719 1 22.52 177 SER B O 1
ATOM 2827 N N . HIS B 1 178 ? -31.109 5.422 34.406 1 21.89 178 HIS B N 1
ATOM 2828 C CA . HIS B 1 178 ? -31.891 4.961 35.531 1 21.89 178 HIS B CA 1
ATOM 2829 C C . HIS B 1 178 ? -32.656 3.682 35.188 1 21.89 178 HIS B C 1
ATOM 2831 O O . HIS B 1 178 ? -33.156 3.521 34.062 1 21.89 178 HIS B O 1
#

Radius of gyration: 23.16 Å; Cα contacts (8 Å, |Δi|>4): 521; chains: 2; bounding box: 74×60×56 Å

Nearest PDB structures (foldseek):
  6sir-assembly1_B  TM=9.404E-01  e=2.512E-13  Catenaria anguillulae PL171
  1cul-assembly1_B  TM=9.325E-01  e=9.218E-12  Rattus norvegicus
  1u0h-assembly1_B  TM=9.351E-01  e=1.101E-11  Rattus norvegicus
  3c16-assembly1_B  TM=9.080E-01  e=9.225E-11  Rattus norvegicus
  3maa-assembly1_B  TM=9.267E-01  e=6.106E-10  Rattus norvegicus

Organism: Naegleria fowleri (NCBI:txid5763)

Sequence (356 aa):
MTPNELILMLGDIVHNFDKLTEKYFIDKIKTIGDAYFCVAGAHASKSSDHAERTLRFSIDIFAFLNSFNKQKEKRINVRIGLHTGECVGGVIGFKKFAYDLWGDAINTASRMESTGVPGRVQVSRTTYERVHDLGFEFEEREGIQVKGKGLMKTYLLAAKHHLPAVEDIITLPHYESHMTPNELILMLGDIVHNFDKLTEKYFIDKIKTIGDAYFCVAGAHASKSSDHAERTLRFSIDIFAFLNSFNKQKEKRINVRIGLHTGECVGGVIGFKKFAYDLWGDAINTASRMESTGVPGRVQVSRTTYERVHDLGFEFEEREGIQVKGKGLMKTYLLAAKHHLPAVEDIITLPHYESH

Secondary structure (DSSP, 8-state):
--HHHHHHHHHHHHHHHHHHHHHHTPEEEEEETTEEEEESSSSS---TTHHHHHHHHHHHHHHHHHHHHHHHT------EEE-----EEEEE-SSS-EEEEESHHHHHHHHHHHTS-TT-EEE-HHHHHHHTTTT--EEEEEEEEETTTEEEEEEEEPGGGTS--GGG----------/--HHHHHHHHHHHHHHHHHHHHHHTPEEEEEETTEEEEESS-SS---TTHHHHHHHHHHHHHHHHHHHHHHHT------EEE-----EEEEE-SSS-EEEEESHHHHHHHHHHHTS-TT-EEE-HHHHHHHTTTT--EEEEEEEEETTTEEEEEEEEPGGGTS--GGG----------

Solvent-accessible surface area (backbone atoms only — not comparable to full-atom values): 20473 Å² total; per-residue (Å²): 131,53,73,66,54,48,50,53,50,47,35,53,50,44,36,53,52,54,59,53,23,67,82,48,60,41,44,76,58,50,69,59,85,90,42,82,40,66,44,49,51,81,56,88,59,76,51,91,53,30,61,49,34,50,52,52,45,52,31,49,48,40,52,49,43,54,54,48,20,64,76,66,72,48,84,78,75,54,52,38,36,40,54,59,64,71,66,47,77,46,74,39,55,71,90,63,73,41,63,44,73,44,51,68,32,61,55,49,16,51,45,27,25,75,70,38,46,84,71,34,42,19,28,31,58,63,29,39,75,70,33,52,87,73,79,50,54,68,44,82,40,76,72,41,77,36,90,98,68,43,69,37,64,34,32,32,51,40,57,82,71,43,44,75,69,80,74,76,68,76,72,70,77,73,79,68,83,123,130,54,73,66,55,48,48,54,52,49,35,53,50,44,35,52,52,55,60,52,22,67,80,46,60,41,44,77,56,48,70,58,87,91,42,82,40,66,46,49,49,82,56,88,59,75,52,90,51,31,60,48,32,50,52,51,47,52,31,49,49,40,50,50,43,54,54,49,19,64,75,66,71,48,85,76,75,54,51,39,35,40,55,58,64,70,66,47,77,49,74,40,54,72,89,63,73,41,64,45,72,45,51,67,34,60,54,48,16,51,45,27,25,75,70,40,47,83,70,34,43,20,28,31,58,61,29,41,73,69,33,52,88,74,8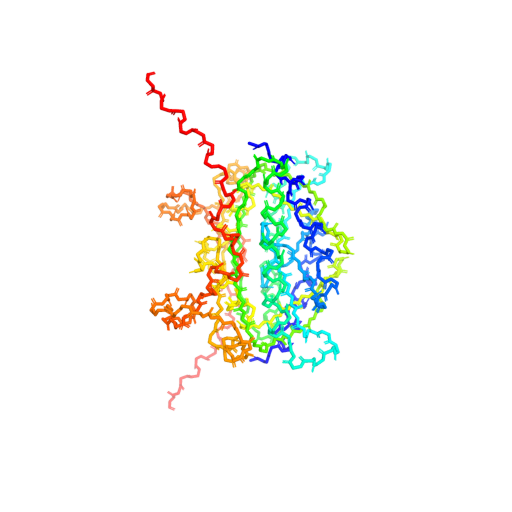2,51,54,69,42,83,39,76,71,42,78,36,89,98,67,44,70,36,63,35,32,31,51,41,55,82,71,44,43,77,70,78,75,75,68,74,72,70,77,75,80,70,83,120

Foldseek 3Di:
DDPVVVVVVLVVLVVVLVVLCVVLVKAFQDDDVSRTDIFFCPDPPVDLCRLVSVVVSVLVSLVVVVVVCVVVVHDDWAFFFDEDDDWDWDWDDDPDTGIDIDDVRRLNRVQRRVQTDIRWYKYAPRSCVSCVPVPWDWDWDWQRQGPPPGTGIMIITDCPSRPPDVPPPPPPDDPPPD/DDPVVVVVVLVVLVVVLVVLCVVLVKAFQDDDVSRTDIFFCPDPPVPLCRLVSVVVSVLVSLVVVVVVCVVVVHDDWAFFFDEDDDWDWDWDDDPDTGIDIDDVRRLNRVQRRVLTDIRWYKYAPRSCVSCVPVPWDWDKDWQRQGPPPGTGIMIITDCVSRPPDVPPPPPPDPPPPD

pLDDT: mean 87.05, std 17.91, range [21.14, 98.69]